Protein AF-A0A1B8EA47-F1 (afdb_monomer_lite)

Sequence (201 aa):
MPLQSQDSSQDLWERTQDNPAKDGPVVAEFSDSLEDRLWKKAQLLLGSVSLEDSLESAQCFTLASVYLGAKGRAIDSDHNIHVAARKCKVIARRETLMHKEYPEFSDPFRRLFWVVYVNESDFASEFSLTPPSGMTLFEDVVPYPSPDENDSRMDYDIGLDKPPMSTSLPDSRPYDNFTAFQVSTSSAIRRFINRATAVFL

Foldseek 3Di:
DDDDDDDDYDDDPDDDDDDDDDPPPPPPPPVCDPVNVVVVVLVVVLVVLLVDLDLVNLVSLQVQLVVCVVVVNNVSSLVSLLSSLLSLQVVLVVQCVVPVPARDDDLSSLLSLLSSVLVNVVCVVVPVPDDHSCSVVCLVPRDQRDLPVVPPDDPDDDDDDDDDPDPDDPDPSVVSVVSSVVSVVSSVVVVVVVVVVVVVD

pLDDT: mean 73.58, std 21.65, range [27.91, 97.62]

Structure (mmCIF, N/CA/C/O backbone):
data_AF-A0A1B8EA47-F1
#
_entry.id   AF-A0A1B8EA47-F1
#
loop_
_atom_site.group_PDB
_atom_site.id
_atom_site.type_symbol
_atom_site.label_atom_id
_atom_site.label_alt_id
_atom_site.label_comp_id
_atom_site.label_asym_id
_atom_site.label_entity_id
_atom_site.label_seq_id
_atom_site.pdbx_PDB_ins_code
_atom_site.Cartn_x
_atom_site.Cartn_y
_atom_site.Cartn_z
_atom_site.occupancy
_atom_site.B_iso_or_equ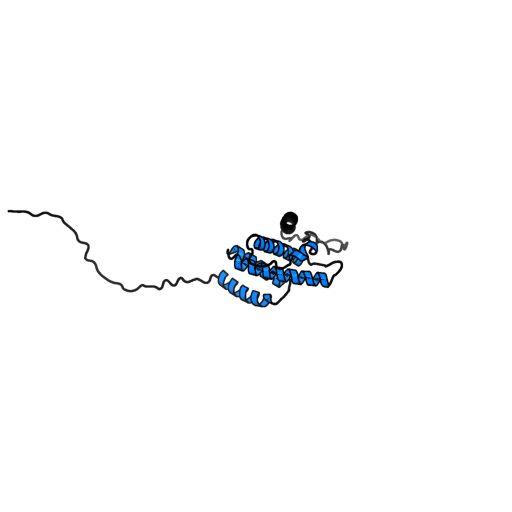iv
_atom_site.auth_seq_id
_atom_site.auth_comp_id
_atom_site.auth_asym_id
_atom_site.auth_atom_id
_atom_site.pdbx_PDB_model_num
ATOM 1 N N . MET A 1 1 ? -47.312 24.330 87.522 1.00 27.91 1 MET A N 1
ATOM 2 C CA . MET A 1 1 ? -45.862 24.135 87.756 1.00 27.91 1 MET A CA 1
ATOM 3 C C . MET A 1 1 ? -45.418 22.922 86.939 1.00 27.91 1 MET A C 1
ATOM 5 O O . MET A 1 1 ? -46.229 22.014 86.827 1.00 27.91 1 MET A O 1
ATOM 9 N N . PRO A 1 2 ? -44.218 22.926 86.335 1.00 46.00 2 PRO A N 1
ATOM 10 C CA . PRO A 1 2 ? -43.913 23.359 84.955 1.00 46.00 2 PRO A CA 1
ATOM 11 C C . PRO A 1 2 ? -43.359 22.150 84.128 1.00 46.00 2 PRO A C 1
ATOM 13 O O . PRO A 1 2 ? -43.395 21.041 84.638 1.00 46.00 2 PRO A O 1
ATOM 16 N N . LEU A 1 3 ? -42.968 22.176 82.846 1.00 37.94 3 LEU A N 1
ATOM 17 C CA . LEU A 1 3 ? -41.960 22.984 82.147 1.00 37.94 3 LEU A CA 1
ATOM 18 C C . LEU A 1 3 ? -42.085 22.784 80.620 1.00 37.94 3 LEU A C 1
ATOM 20 O O . LEU A 1 3 ? -42.230 21.660 80.144 1.00 37.94 3 LEU A O 1
ATOM 24 N N . GLN A 1 4 ? -41.966 23.889 79.883 1.00 45.50 4 GLN A N 1
ATOM 25 C CA . GLN A 1 4 ? -41.550 23.943 78.478 1.00 45.50 4 GLN A CA 1
ATOM 26 C C . GLN A 1 4 ? -40.048 23.639 78.331 1.00 45.50 4 GLN A C 1
ATOM 28 O O . GLN A 1 4 ? -39.263 23.992 79.208 1.00 45.50 4 GLN A O 1
ATOM 33 N N . SER A 1 5 ? -39.666 23.157 77.149 1.00 40.19 5 SER A N 1
ATOM 34 C CA . SER A 1 5 ? -38.441 23.534 76.416 1.00 40.19 5 SER A CA 1
ATOM 35 C C . SER A 1 5 ? -38.765 23.370 74.919 1.00 40.19 5 SER A C 1
ATOM 37 O O . SER A 1 5 ? -39.111 22.265 74.511 1.00 40.19 5 SER A O 1
ATOM 39 N N . GLN A 1 6 ? -39.002 24.445 74.145 1.00 39.31 6 GLN A N 1
ATOM 40 C CA . GLN A 1 6 ? -37.999 25.171 73.324 1.00 39.31 6 GLN A CA 1
ATOM 41 C C . GLN A 1 6 ? -37.082 24.189 72.569 1.00 39.31 6 GLN A C 1
ATOM 43 O O . GLN A 1 6 ? -36.433 23.372 73.207 1.00 39.31 6 GLN A O 1
ATOM 48 N N . ASP A 1 7 ? -37.091 24.109 71.238 1.00 39.69 7 ASP A N 1
ATOM 49 C CA . ASP A 1 7 ? -36.803 25.160 70.245 1.00 39.69 7 ASP A CA 1
ATOM 50 C C . ASP A 1 7 ? -37.705 25.015 68.998 1.00 39.69 7 ASP A C 1
ATOM 52 O O . ASP A 1 7 ? -37.972 23.905 68.548 1.00 39.69 7 ASP A O 1
ATOM 56 N N . SER A 1 8 ? -38.417 26.060 68.560 1.00 38.19 8 SER A N 1
ATOM 57 C CA . SER A 1 8 ? -37.964 27.153 67.672 1.00 38.19 8 SER A CA 1
ATOM 58 C C . SER A 1 8 ? -37.628 26.641 66.258 1.00 38.19 8 SER A C 1
ATOM 60 O O . SER A 1 8 ? -36.684 25.897 66.039 1.00 38.19 8 SER A O 1
ATOM 62 N N . SER A 1 9 ? -38.571 26.847 65.330 1.00 37.38 9 SER A N 1
ATOM 63 C CA . SER A 1 9 ? -38.461 27.870 64.273 1.00 37.38 9 SER A CA 1
ATOM 64 C C . SER A 1 9 ? -37.654 27.332 63.081 1.00 37.38 9 SER A C 1
ATOM 66 O O . SER A 1 9 ? -36.543 26.864 63.236 1.00 37.38 9 SER A O 1
ATOM 68 N N . GLN A 1 10 ? -38.106 27.361 61.837 1.00 38.69 10 GLN A N 1
ATOM 69 C CA . GLN A 1 10 ? -39.035 28.285 61.215 1.00 38.69 10 GLN A CA 1
ATOM 70 C C . GLN A 1 10 ? -39.276 27.775 59.788 1.00 38.69 10 GLN A C 1
ATOM 72 O O . GLN A 1 10 ? -38.336 27.384 59.099 1.00 38.69 10 GLN A O 1
ATOM 77 N N . ASP A 1 11 ? -40.537 27.789 59.371 1.00 46.44 11 ASP A N 1
ATOM 78 C CA . ASP A 1 11 ? -40.968 28.487 58.161 1.00 46.44 11 ASP A CA 1
ATOM 79 C C . ASP A 1 11 ? -40.078 28.351 56.921 1.00 46.44 11 ASP A C 1
ATOM 81 O O . ASP A 1 11 ? -39.231 29.196 56.651 1.00 46.44 11 ASP A O 1
ATOM 85 N N . LEU A 1 12 ? -40.348 27.337 56.099 1.00 38.25 12 LEU A N 1
ATOM 86 C CA . LEU A 1 12 ? -39.993 27.364 54.672 1.00 38.25 12 LEU A CA 1
ATOM 87 C C . LEU A 1 12 ? -40.942 26.505 53.819 1.00 38.25 12 LEU A C 1
ATOM 89 O O . LEU A 1 12 ? -40.585 26.028 52.747 1.00 38.25 12 LEU A O 1
ATOM 93 N N . TRP A 1 13 ? -42.180 26.328 54.285 1.00 38.78 13 TRP A N 1
ATOM 94 C CA . TRP A 1 13 ? -43.256 25.694 53.528 1.00 38.78 13 TRP A CA 1
ATOM 95 C C . TRP A 1 13 ? -44.353 26.717 53.268 1.00 38.78 13 TRP A C 1
ATOM 97 O O . TRP A 1 13 ? -45.365 26.689 53.948 1.00 38.78 13 TRP A O 1
ATOM 107 N N . GLU A 1 14 ? -44.131 27.640 52.330 1.00 44.94 14 GLU A N 1
ATOM 108 C CA . GLU A 1 14 ? -45.202 28.313 51.574 1.00 44.94 14 GLU A CA 1
ATOM 109 C C . GLU A 1 14 ? -44.615 29.288 50.541 1.00 44.94 14 GLU A C 1
ATOM 111 O O . GLU A 1 14 ? -44.386 30.463 50.820 1.00 44.94 14 GLU A O 1
ATOM 116 N N . ARG A 1 15 ? -44.381 28.793 49.320 1.00 37.44 15 ARG A N 1
ATOM 117 C CA . ARG A 1 15 ? -44.664 29.519 48.067 1.00 37.44 15 ARG A CA 1
ATOM 118 C C . ARG A 1 15 ? -44.568 28.524 46.902 1.00 37.44 15 ARG A C 1
ATOM 120 O O . ARG A 1 15 ? -43.482 28.083 46.555 1.00 37.44 15 ARG A O 1
ATOM 127 N N . THR A 1 16 ? -45.701 27.961 46.484 1.00 38.06 16 THR A N 1
ATOM 128 C CA . THR A 1 16 ? -46.367 28.317 45.211 1.00 38.06 16 THR A CA 1
ATOM 129 C C . THR A 1 16 ? -45.516 27.894 43.999 1.00 38.06 16 THR A C 1
ATOM 131 O O . THR A 1 16 ? -44.518 28.532 43.699 1.00 38.06 16 THR A O 1
ATOM 134 N N . GLN A 1 17 ? -45.760 26.710 43.431 1.00 42.84 17 GLN A N 1
ATOM 135 C CA . GLN A 1 17 ? -46.703 26.438 42.323 1.00 42.84 17 GLN A CA 1
ATOM 136 C C . GLN A 1 17 ? -46.027 26.528 40.937 1.00 42.84 17 GLN A C 1
ATOM 138 O O . GLN A 1 17 ? -45.293 27.465 40.654 1.00 42.84 17 GLN A O 1
ATOM 143 N N . ASP A 1 18 ? -46.356 25.540 40.100 1.00 37.28 18 ASP A N 1
ATOM 144 C CA . ASP A 1 18 ? -46.320 25.534 38.629 1.00 37.28 18 ASP A CA 1
ATOM 145 C C . ASP A 1 18 ? -44.969 25.472 37.888 1.00 37.28 18 ASP A C 1
ATOM 147 O O . ASP A 1 18 ? -44.367 26.482 37.532 1.00 37.28 18 ASP A O 1
ATOM 151 N N . ASN A 1 19 ? -44.580 24.266 37.449 1.00 42.72 19 ASN A N 1
ATOM 152 C CA . ASN A 1 19 ? -44.867 23.866 36.061 1.00 42.72 19 ASN A CA 1
ATOM 153 C C . ASN A 1 19 ? -44.477 22.406 35.735 1.00 42.72 19 ASN A C 1
ATOM 155 O O . ASN A 1 19 ? -43.497 21.890 36.274 1.00 42.72 19 ASN A O 1
ATOM 159 N N . PRO A 1 20 ? -45.222 21.748 34.823 1.00 49.69 20 PRO A N 1
ATOM 160 C CA . PRO A 1 20 ? -44.966 20.394 34.354 1.00 49.69 20 PRO A CA 1
ATOM 161 C C . PRO A 1 20 ? -44.021 20.368 33.138 1.00 49.69 20 PRO A C 1
ATOM 163 O O . PRO A 1 20 ? -43.866 21.353 32.422 1.00 49.69 20 PRO A O 1
ATOM 166 N N . ALA A 1 21 ? -43.483 19.177 32.870 1.00 48.56 21 ALA A N 1
ATOM 167 C CA . ALA A 1 21 ? -42.862 18.745 31.617 1.00 48.56 21 ALA A CA 1
ATOM 168 C C . ALA A 1 21 ? -41.552 19.438 31.196 1.00 48.56 21 ALA A C 1
ATOM 170 O O . ALA A 1 21 ? -41.545 20.476 30.537 1.00 48.56 21 ALA A O 1
ATOM 171 N N . LYS A 1 22 ? -40.437 18.736 31.429 1.00 45.22 22 LYS A N 1
ATOM 172 C CA . LYS A 1 22 ? -39.341 18.628 30.455 1.00 45.22 22 LYS A CA 1
ATOM 173 C C . LYS A 1 22 ? -38.473 17.399 30.745 1.00 45.22 22 LYS A C 1
ATOM 175 O O . LYS A 1 22 ? -37.265 17.501 30.919 1.00 45.22 22 LYS A O 1
ATOM 180 N N . ASP A 1 23 ? -39.093 16.221 30.691 1.00 44.56 23 ASP A N 1
ATOM 181 C CA . ASP A 1 23 ? -38.383 15.041 30.189 1.00 44.56 23 ASP A CA 1
ATOM 182 C C . ASP A 1 23 ? -38.213 15.246 28.680 1.00 44.56 23 ASP A C 1
ATOM 184 O O . ASP A 1 23 ? -38.963 14.733 27.850 1.00 44.56 23 ASP A O 1
ATOM 188 N N . GLY A 1 24 ? -37.272 16.118 28.320 1.00 38.28 24 GLY A N 1
ATOM 189 C CA . GLY A 1 24 ? -36.730 16.101 26.975 1.00 38.28 24 GLY A CA 1
ATOM 190 C C . GLY A 1 24 ? -36.022 14.761 26.820 1.00 38.28 24 GLY A C 1
ATOM 191 O O . GLY A 1 24 ? -35.240 14.403 27.707 1.00 38.28 24 GLY A O 1
ATOM 192 N N . PRO A 1 25 ? -36.267 13.996 25.745 1.00 43.22 25 PRO A N 1
ATOM 193 C CA . PRO A 1 25 ? -35.398 12.876 25.473 1.00 43.22 25 PRO A CA 1
ATOM 194 C C . PRO A 1 25 ? -33.993 13.465 25.368 1.00 43.22 25 PRO A C 1
ATOM 196 O O . PRO A 1 25 ? -33.769 14.423 24.623 1.00 43.22 25 PRO A O 1
ATOM 199 N N . VAL A 1 26 ? -33.050 12.910 26.129 1.00 43.69 26 VAL A N 1
ATOM 200 C CA . VAL A 1 26 ? -31.625 13.036 25.830 1.00 43.69 26 VAL A CA 1
ATOM 201 C C . VAL A 1 26 ? -31.424 12.285 24.514 1.00 43.69 26 VAL A C 1
ATOM 203 O O . VAL A 1 26 ? -30.885 11.184 24.462 1.00 43.69 26 VAL A O 1
ATOM 206 N N . VAL A 1 27 ? -31.948 12.852 23.428 1.00 45.06 27 VAL A N 1
ATOM 207 C CA . VAL A 1 27 ? -31.448 12.599 22.096 1.00 45.06 27 VAL A CA 1
ATOM 208 C C . VAL A 1 27 ? -30.082 13.240 22.166 1.00 45.06 27 VAL A C 1
ATOM 210 O O . VAL A 1 27 ? -29.928 14.449 22.017 1.00 45.06 27 VAL A O 1
ATOM 213 N N . ALA A 1 28 ? -29.091 12.420 22.506 1.00 45.53 28 ALA A N 1
ATOM 214 C CA . ALA A 1 28 ? -27.759 12.639 22.003 1.00 45.53 28 ALA A CA 1
ATOM 215 C C . ALA A 1 28 ? -27.940 12.759 20.490 1.00 45.53 28 ALA A C 1
ATOM 217 O O . ALA A 1 28 ? -28.045 11.759 19.778 1.00 45.53 28 ALA A O 1
ATOM 218 N N . GLU A 1 29 ? -28.114 13.991 20.014 1.00 45.56 29 GLU A N 1
ATOM 219 C CA . GLU A 1 29 ? -27.924 14.324 18.623 1.00 45.56 29 GLU A CA 1
ATOM 220 C C . GLU A 1 29 ? -26.464 13.975 18.370 1.00 45.56 29 GLU A C 1
ATOM 222 O O . GLU A 1 29 ? -25.551 14.765 18.607 1.00 45.56 29 GLU A O 1
ATOM 227 N N . PHE A 1 30 ? -26.233 12.728 17.956 1.00 50.59 30 PHE A N 1
ATOM 228 C CA . PHE A 1 30 ? -25.071 12.357 17.180 1.00 50.59 30 PHE A CA 1
ATOM 229 C C . PHE A 1 30 ? -25.167 13.209 15.921 1.00 50.59 30 PHE A C 1
ATOM 231 O O . PHE A 1 30 ? -25.729 12.795 14.909 1.00 50.59 30 PHE A O 1
ATOM 238 N N . SER A 1 31 ? -24.725 14.459 16.040 1.00 53.91 31 SER A N 1
ATOM 239 C CA . SER A 1 31 ? -24.524 15.351 14.920 1.00 53.91 31 SER A CA 1
ATOM 240 C C . SER A 1 31 ? -23.523 14.627 14.038 1.00 53.91 31 SER A C 1
ATOM 242 O O . SER A 1 31 ? -22.344 14.551 14.376 1.00 53.91 31 SER A O 1
ATOM 244 N N . ASP A 1 32 ? -24.040 13.969 12.997 1.00 66.88 32 ASP A N 1
ATOM 245 C CA . ASP A 1 32 ? -23.266 13.256 11.989 1.00 66.88 32 ASP A CA 1
ATOM 246 C C . ASP A 1 32 ? -22.308 14.292 11.416 1.00 66.88 32 ASP A C 1
ATOM 248 O O . ASP A 1 32 ? -22.719 15.170 10.642 1.00 66.88 32 ASP A O 1
ATOM 252 N N . SER A 1 33 ? -21.069 14.278 11.912 1.00 87.75 33 SER A N 1
ATOM 253 C CA . SER A 1 33 ? -20.133 15.352 11.633 1.00 87.75 33 SER A CA 1
ATOM 254 C C . SER A 1 33 ? -19.944 15.424 10.120 1.00 87.75 33 SER A C 1
ATOM 256 O O . SER A 1 33 ? -20.126 14.436 9.398 1.00 87.75 33 SER A O 1
ATOM 258 N N . LEU A 1 34 ? -19.611 16.605 9.592 1.00 92.06 34 LEU A N 1
ATOM 259 C CA . LEU A 1 34 ? -19.342 16.730 8.156 1.00 92.06 34 LEU A CA 1
ATOM 260 C C . LEU A 1 34 ? -18.326 15.669 7.701 1.00 92.06 34 LEU A C 1
ATOM 262 O O . LEU A 1 34 ? -18.484 15.079 6.636 1.00 92.06 34 LEU A O 1
ATOM 266 N N . GLU A 1 35 ? -17.339 15.395 8.546 1.00 91.44 35 GLU A N 1
ATOM 267 C CA . GLU A 1 35 ? -16.342 14.355 8.353 1.00 91.44 35 GLU A CA 1
ATOM 268 C C . GLU A 1 35 ? -16.955 12.949 8.271 1.00 91.44 35 GLU A C 1
ATOM 270 O O . GLU A 1 35 ? -16.691 12.242 7.302 1.00 91.44 35 GLU A O 1
ATOM 275 N N . ASP A 1 36 ? -17.831 12.560 9.200 1.00 90.62 36 ASP A N 1
ATOM 276 C CA . ASP A 1 36 ? -18.493 11.246 9.177 1.00 90.62 36 ASP A CA 1
ATOM 277 C C . ASP A 1 36 ? -19.350 11.062 7.919 1.00 90.62 36 ASP A C 1
ATOM 279 O O . ASP A 1 36 ? -19.346 10.001 7.286 1.00 90.62 36 ASP A O 1
ATOM 283 N N . ARG A 1 37 ? -20.042 12.124 7.491 1.00 93.69 37 ARG A N 1
ATOM 284 C CA . ARG A 1 37 ? -20.824 12.132 6.246 1.00 93.69 37 ARG A CA 1
ATOM 285 C C . ARG A 1 37 ? -19.942 11.982 5.011 1.00 93.69 37 ARG A C 1
ATOM 287 O O . ARG A 1 37 ? -20.321 11.277 4.073 1.00 93.69 37 ARG A O 1
ATOM 294 N N . LEU A 1 38 ? -18.795 12.658 4.979 1.00 94.06 38 LEU A N 1
ATOM 295 C CA . LEU A 1 38 ? -17.829 12.550 3.885 1.00 94.06 38 LEU A CA 1
ATOM 296 C C . LEU A 1 38 ? -17.174 11.169 3.863 1.00 94.06 38 LEU A C 1
ATOM 298 O O . LEU A 1 38 ? -17.059 10.572 2.795 1.00 94.06 38 LEU A O 1
ATOM 302 N N . TRP A 1 39 ? -16.838 10.622 5.028 1.00 94.62 39 TRP A N 1
ATOM 303 C CA . TRP A 1 39 ? -16.273 9.287 5.146 1.00 94.62 39 TRP A CA 1
ATOM 304 C C . TRP A 1 39 ? -17.250 8.207 4.678 1.00 94.62 39 TRP A C 1
ATOM 306 O O . TRP A 1 39 ? -16.872 7.354 3.880 1.00 94.62 39 TRP A O 1
ATOM 316 N N . LYS A 1 40 ? -18.533 8.281 5.061 1.00 94.38 40 LYS A N 1
ATOM 317 C CA . LYS A 1 40 ? -19.576 7.374 4.543 1.00 94.38 40 LYS A CA 1
ATOM 318 C C . LYS A 1 40 ? -19.650 7.402 3.014 1.00 94.38 40 LYS A C 1
ATOM 320 O O . LYS A 1 40 ? -19.780 6.357 2.383 1.00 94.38 40 LYS A O 1
ATOM 325 N N . LYS A 1 41 ? -19.534 8.584 2.399 1.00 95.19 41 LYS A N 1
ATOM 326 C CA . LYS A 1 41 ? -19.470 8.706 0.932 1.00 95.19 41 LYS A CA 1
ATOM 327 C C . LYS A 1 41 ? -18.194 8.086 0.361 1.00 95.19 41 LYS A C 1
ATOM 329 O O . LYS A 1 41 ? -18.274 7.369 -0.631 1.00 95.19 41 LYS A O 1
ATOM 334 N N . ALA A 1 42 ? -17.043 8.324 0.988 1.00 95.50 42 ALA A N 1
ATOM 335 C CA . ALA A 1 42 ? -15.776 7.725 0.580 1.00 95.50 42 ALA A CA 1
ATOM 336 C C . ALA A 1 42 ? -15.826 6.192 0.651 1.00 95.50 42 ALA A C 1
ATOM 338 O O . ALA A 1 42 ? -15.377 5.534 -0.278 1.00 95.50 42 ALA A O 1
ATOM 339 N N . GLN A 1 43 ? -16.449 5.613 1.682 1.00 94.62 43 GLN A N 1
ATOM 340 C CA . GLN A 1 43 ? -16.631 4.163 1.807 1.00 94.62 43 GLN A CA 1
ATOM 341 C C . GLN A 1 43 ? -17.435 3.563 0.647 1.00 94.62 43 GLN A C 1
ATOM 343 O O . GLN A 1 43 ? -17.082 2.495 0.152 1.00 94.62 43 GLN A O 1
ATOM 348 N N . LEU A 1 44 ? -18.476 4.255 0.172 1.00 95.25 44 LEU A N 1
ATOM 349 C CA . LEU A 1 44 ? -19.234 3.812 -1.003 1.00 95.25 44 LEU A CA 1
ATOM 350 C C . LEU A 1 44 ? -18.357 3.795 -2.266 1.00 95.25 44 LEU A C 1
ATOM 352 O O . LEU A 1 44 ? -18.412 2.838 -3.036 1.00 95.25 44 LEU A O 1
ATOM 356 N N . LEU A 1 45 ? -17.513 4.816 -2.449 1.00 94.56 45 LEU A N 1
ATOM 357 C CA . LEU A 1 45 ? -16.581 4.902 -3.581 1.00 94.56 45 LEU A CA 1
ATOM 358 C C . LEU A 1 45 ? -15.442 3.877 -3.484 1.00 94.56 45 LEU A C 1
ATOM 360 O O . LEU A 1 45 ? -15.085 3.257 -4.485 1.00 94.56 45 LEU A O 1
ATOM 364 N N . LEU A 1 46 ? -14.909 3.639 -2.284 1.00 94.81 46 LEU A N 1
ATOM 365 C CA . LEU A 1 46 ? -13.935 2.575 -2.031 1.00 94.81 46 LEU A CA 1
ATOM 366 C C . LEU A 1 46 ? -14.522 1.204 -2.373 1.00 94.81 46 LEU A C 1
ATOM 368 O O . LEU A 1 46 ? -13.821 0.365 -2.929 1.00 94.81 46 LEU A O 1
ATOM 372 N N . GLY A 1 47 ? -15.820 1.002 -2.122 1.00 92.69 47 GLY A N 1
ATOM 373 C CA . GLY A 1 47 ? -16.551 -0.181 -2.568 1.00 92.69 47 GLY A CA 1
ATOM 374 C C . GLY A 1 47 ? -16.456 -0.395 -4.080 1.00 92.69 47 GLY A C 1
ATOM 375 O O . GLY A 1 47 ? -16.090 -1.487 -4.509 1.00 92.69 47 GLY A O 1
ATOM 376 N N . SER A 1 48 ? -16.700 0.639 -4.893 1.00 91.38 48 SER A N 1
ATOM 377 C CA . SER A 1 48 ? -16.553 0.531 -6.356 1.00 91.38 48 SER A CA 1
ATOM 378 C C . SER A 1 48 ? -15.103 0.328 -6.799 1.00 91.38 48 SER A C 1
ATOM 380 O O . SER A 1 48 ? -14.825 -0.544 -7.617 1.00 91.38 48 SER A O 1
ATOM 382 N N . VAL A 1 49 ? -14.170 1.076 -6.209 1.00 94.38 49 VAL A N 1
ATOM 383 C CA . VAL A 1 49 ? -12.741 1.054 -6.560 1.00 94.38 49 VAL A CA 1
ATOM 384 C C . VAL A 1 49 ? -12.059 -0.251 -6.110 1.00 94.38 49 VAL A C 1
ATOM 386 O O . VAL A 1 49 ? -11.019 -0.637 -6.648 1.00 94.38 49 VAL A O 1
ATOM 389 N N . SER A 1 50 ? -12.659 -0.990 -5.169 1.00 92.50 50 SER A N 1
ATOM 390 C CA . SER A 1 50 ? -12.154 -2.283 -4.683 1.00 92.50 50 SER A CA 1
ATOM 391 C C . SER A 1 50 ? -11.976 -3.330 -5.783 1.00 92.50 50 SER A C 1
ATOM 393 O O . SER A 1 50 ? -11.065 -4.155 -5.683 1.00 92.50 50 SER A O 1
ATOM 395 N N . LEU A 1 51 ? -12.793 -3.264 -6.837 1.00 91.94 51 LEU A N 1
ATOM 396 C CA . LEU A 1 51 ? -12.803 -4.218 -7.946 1.00 91.94 51 LEU A CA 1
ATOM 397 C C . LEU A 1 51 ? -11.698 -3.961 -8.979 1.00 91.94 51 LEU A C 1
ATOM 399 O O . LEU A 1 51 ? -11.418 -4.830 -9.800 1.00 91.94 51 LEU A O 1
ATOM 403 N N . GLU A 1 52 ? -11.077 -2.784 -8.951 1.00 93.06 52 GLU A N 1
ATOM 404 C CA . GLU A 1 52 ? -10.054 -2.387 -9.915 1.00 93.06 52 GLU A CA 1
ATOM 405 C C . GLU A 1 52 ? -8.653 -2.642 -9.366 1.00 93.06 52 GLU A C 1
ATOM 407 O O . GLU A 1 52 ? -8.325 -2.190 -8.272 1.00 93.06 52 GLU A O 1
ATOM 412 N N . ASP A 1 53 ? -7.787 -3.294 -10.136 1.00 92.69 53 ASP A N 1
ATOM 413 C CA . ASP A 1 53 ? -6.368 -3.450 -9.794 1.00 92.69 53 ASP A CA 1
ATOM 414 C C . ASP A 1 53 ? -5.521 -2.373 -10.489 1.00 92.69 53 ASP A C 1
ATOM 416 O O . ASP A 1 53 ? -4.619 -2.661 -11.278 1.00 92.69 53 ASP A O 1
ATOM 420 N N . SER A 1 54 ? -5.872 -1.113 -10.218 1.00 95.25 54 SER A N 1
ATOM 421 C CA . SER A 1 54 ? -5.204 0.093 -10.716 1.00 95.25 54 SER A CA 1
ATOM 422 C C . SER A 1 54 ? -4.304 0.735 -9.653 1.00 95.25 54 SER A C 1
ATOM 424 O O . SER A 1 54 ? -4.440 0.475 -8.451 1.00 95.25 54 SER A O 1
ATOM 426 N N . LEU A 1 55 ? -3.374 1.585 -10.099 1.00 95.69 55 LEU A N 1
ATOM 427 C CA . LEU A 1 55 ? -2.499 2.362 -9.216 1.00 95.69 55 LEU A CA 1
ATOM 428 C C . LEU A 1 55 ? -3.331 3.275 -8.306 1.00 95.69 55 LEU A C 1
ATOM 430 O O . LEU A 1 55 ? -3.109 3.335 -7.099 1.00 95.69 55 LEU A O 1
ATOM 434 N N . GLU A 1 56 ? -4.318 3.943 -8.889 1.00 96.25 56 GLU A N 1
ATOM 435 C CA . GLU A 1 56 ? -5.229 4.872 -8.232 1.00 96.25 56 GLU A CA 1
ATOM 436 C C . GLU A 1 56 ? -6.070 4.150 -7.179 1.00 96.25 56 GLU A C 1
ATOM 438 O O . GLU A 1 56 ? -6.235 4.647 -6.066 1.00 96.25 56 GLU A O 1
ATOM 443 N N . SER A 1 57 ? -6.533 2.932 -7.485 1.00 96.94 57 SER A N 1
ATOM 444 C CA . SER A 1 57 ? -7.242 2.101 -6.512 1.00 96.94 57 SER A CA 1
ATOM 445 C C . SER A 1 57 ? -6.374 1.800 -5.297 1.00 96.94 57 SER A C 1
ATOM 447 O O . SER A 1 57 ? -6.795 2.025 -4.160 1.00 96.94 57 SER A O 1
ATOM 449 N N . ALA A 1 58 ? -5.131 1.366 -5.517 1.00 97.12 58 ALA A N 1
ATOM 450 C CA . ALA A 1 58 ? -4.193 1.125 -4.428 1.00 97.12 58 ALA A CA 1
ATOM 451 C C . ALA A 1 58 ? -3.949 2.398 -3.591 1.00 97.12 58 ALA A C 1
ATOM 453 O O . ALA A 1 58 ? -4.022 2.325 -2.365 1.00 97.12 58 ALA A O 1
ATOM 454 N N . GLN A 1 59 ? -3.775 3.565 -4.225 1.00 96.81 59 GLN A N 1
ATOM 455 C CA . GLN A 1 59 ? -3.640 4.857 -3.534 1.00 96.81 59 GLN A CA 1
ATOM 456 C C . GLN A 1 59 ? -4.862 5.190 -2.669 1.00 96.81 59 GLN A C 1
ATOM 458 O O . GLN A 1 59 ? -4.701 5.619 -1.524 1.00 96.81 59 GLN A O 1
ATOM 463 N N . CYS A 1 60 ? -6.081 4.968 -3.173 1.00 97.56 60 CYS A N 1
ATOM 464 C CA . CYS A 1 60 ? -7.306 5.193 -2.406 1.00 97.56 60 CYS A CA 1
ATOM 465 C C . CYS A 1 60 ? -7.341 4.347 -1.126 1.00 97.56 60 CYS A C 1
ATOM 467 O O . CYS A 1 60 ? -7.656 4.873 -0.058 1.00 97.56 60 CYS A O 1
ATOM 469 N N . PHE A 1 61 ? -6.977 3.064 -1.209 1.00 97.62 61 PHE A N 1
ATOM 470 C CA . PHE A 1 61 ? -6.921 2.183 -0.039 1.00 97.62 61 PHE A CA 1
ATOM 471 C C . PHE A 1 61 ? -5.795 2.561 0.934 1.00 97.62 61 PHE A C 1
ATOM 473 O O . PHE A 1 61 ? -5.996 2.511 2.147 1.00 97.62 61 PHE A O 1
ATOM 480 N N . THR A 1 62 ? -4.641 3.017 0.441 1.00 97.31 62 THR A N 1
ATOM 481 C CA . THR A 1 62 ? -3.567 3.541 1.300 1.00 97.31 62 THR A CA 1
ATOM 482 C C . THR A 1 62 ? -4.017 4.783 2.068 1.00 97.31 62 THR A C 1
ATOM 484 O O . THR A 1 62 ? -3.831 4.856 3.280 1.00 97.31 62 THR A O 1
ATOM 487 N N . LEU A 1 63 ? -4.665 5.743 1.402 1.00 96.81 63 LEU A N 1
ATOM 488 C CA . LEU A 1 63 ? -5.190 6.949 2.053 1.00 96.81 63 LEU A CA 1
ATOM 489 C C . LEU A 1 63 ? -6.297 6.621 3.062 1.00 96.81 63 LEU A C 1
ATOM 491 O O . LEU A 1 63 ? -6.329 7.195 4.151 1.00 96.81 63 LEU A O 1
ATOM 495 N N . ALA A 1 64 ? -7.177 5.675 2.725 1.00 97.25 64 ALA A N 1
ATOM 496 C CA . ALA A 1 64 ? -8.208 5.175 3.627 1.00 97.25 64 ALA A CA 1
ATOM 497 C C . ALA A 1 64 ? -7.601 4.577 4.905 1.00 97.25 64 ALA A C 1
ATOM 499 O O . ALA A 1 64 ? -8.066 4.884 6.004 1.00 97.25 64 ALA A O 1
ATOM 500 N N . SER A 1 65 ? -6.539 3.778 4.766 1.00 96.38 65 SER A N 1
ATOM 501 C CA . SER A 1 65 ? -5.781 3.242 5.898 1.00 96.38 65 SER A CA 1
ATOM 502 C 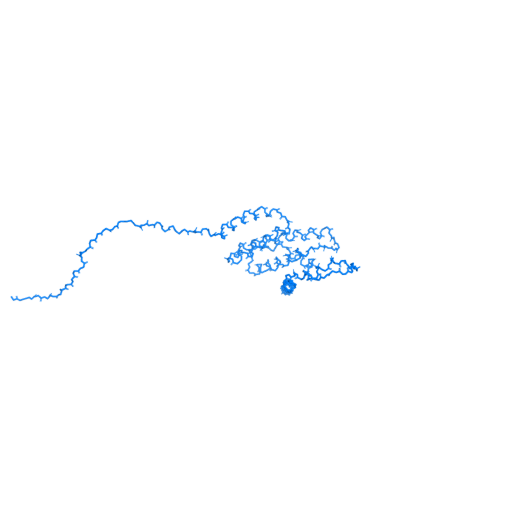C . SER A 1 65 ? -5.201 4.361 6.765 1.00 96.38 65 SER A C 1
ATOM 504 O O . SER A 1 65 ? -5.504 4.420 7.955 1.00 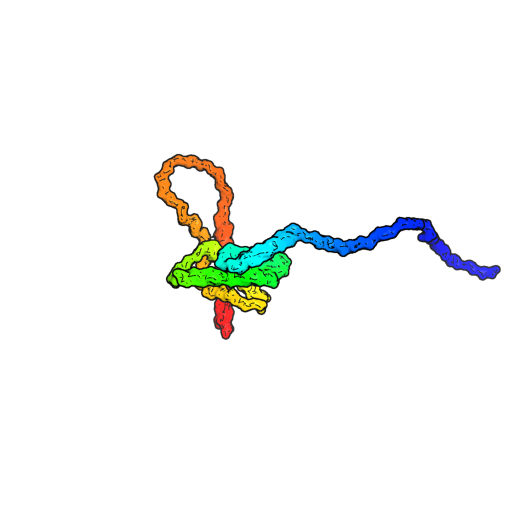96.38 65 SER A O 1
ATOM 506 N N . VAL A 1 66 ? -4.463 5.311 6.183 1.00 94.50 66 VAL A N 1
ATOM 507 C CA . VAL A 1 66 ? -3.858 6.424 6.940 1.00 94.50 66 VAL A CA 1
ATOM 508 C C . VAL A 1 66 ? -4.914 7.224 7.710 1.00 94.50 66 VAL A C 1
ATOM 510 O O . VAL A 1 66 ? -4.728 7.514 8.892 1.00 94.50 66 VAL A O 1
ATOM 513 N N . TYR A 1 67 ? -6.050 7.531 7.078 1.00 95.38 67 TYR A N 1
ATOM 514 C CA . TYR A 1 67 ? -7.160 8.227 7.731 1.00 95.38 67 TYR A CA 1
ATOM 515 C C . TYR A 1 67 ? -7.721 7.440 8.927 1.00 95.38 67 TYR A C 1
ATOM 517 O O . TYR A 1 67 ? -7.888 7.988 10.019 1.00 95.38 67 TYR A O 1
ATOM 525 N N . LEU A 1 68 ? -7.987 6.144 8.749 1.00 94.88 68 LEU A N 1
ATOM 526 C CA . LEU A 1 68 ? -8.506 5.283 9.813 1.00 94.88 68 LEU A CA 1
ATOM 527 C C . LEU A 1 68 ? -7.494 5.101 10.949 1.00 94.88 68 LEU A C 1
ATOM 529 O O . LEU A 1 68 ? -7.878 5.123 12.119 1.00 94.88 68 LEU A O 1
ATOM 533 N N . GLY A 1 69 ? -6.206 4.997 10.620 1.00 92.50 69 GLY A N 1
ATOM 534 C CA . GLY A 1 69 ? -5.114 4.978 11.588 1.00 92.50 69 GLY A CA 1
ATOM 535 C C . GLY A 1 69 ? -5.087 6.252 12.432 1.00 92.50 69 GLY A C 1
ATOM 536 O O . GLY A 1 69 ? -5.077 6.172 13.659 1.00 92.50 69 GLY A O 1
ATOM 537 N N . ALA A 1 70 ? -5.198 7.424 11.799 1.00 91.75 70 ALA A N 1
ATOM 538 C CA . ALA A 1 70 ? -5.262 8.712 12.496 1.00 91.75 70 ALA A CA 1
ATOM 539 C C . ALA A 1 70 ? -6.502 8.851 13.403 1.00 91.75 70 ALA A C 1
ATOM 541 O O . ALA A 1 70 ? -6.458 9.541 14.419 1.00 91.75 70 ALA A O 1
ATOM 542 N N . LYS A 1 71 ? -7.600 8.156 13.077 1.00 92.31 71 LYS A N 1
ATOM 543 C CA . LYS A 1 71 ? -8.807 8.049 13.915 1.00 92.31 71 LYS A CA 1
ATOM 544 C C . LYS A 1 71 ? -8.692 7.033 15.058 1.00 92.31 71 LYS A C 1
ATOM 546 O O . LYS A 1 71 ? -9.662 6.845 15.789 1.00 92.31 71 LYS A O 1
ATOM 551 N N . GLY A 1 72 ? -7.553 6.354 15.208 1.00 90.25 72 GLY A N 1
ATOM 552 C CA . GLY A 1 72 ? -7.359 5.293 16.201 1.00 90.25 72 GLY A CA 1
ATOM 553 C C . GLY A 1 72 ? -8.059 3.976 15.848 1.00 90.25 72 GLY A C 1
ATOM 554 O O . GLY A 1 72 ? -8.167 3.085 16.687 1.00 90.25 72 GLY A O 1
ATOM 555 N N . ARG A 1 73 ? -8.539 3.822 14.608 1.00 91.94 73 ARG A N 1
ATOM 556 C CA . ARG A 1 73 ? -9.212 2.612 14.115 1.00 91.94 73 ARG A CA 1
ATOM 557 C C . ARG A 1 73 ? -8.199 1.664 13.470 1.00 91.94 73 ARG A C 1
ATOM 559 O O . ARG A 1 73 ? -8.237 1.428 12.265 1.00 91.94 73 ARG A O 1
ATOM 566 N N . ALA A 1 74 ? -7.282 1.135 14.281 1.00 90.69 74 ALA A N 1
ATOM 567 C CA . ALA A 1 74 ? -6.134 0.355 13.805 1.00 90.69 74 ALA A CA 1
ATOM 568 C C . ALA A 1 74 ? -6.529 -0.884 12.979 1.00 90.69 74 ALA A C 1
ATOM 570 O O . ALA A 1 74 ? -5.939 -1.119 11.935 1.00 90.69 74 ALA A O 1
ATOM 571 N N . ILE A 1 75 ? -7.573 -1.617 13.381 1.00 91.88 75 ILE A N 1
ATOM 572 C CA . ILE A 1 75 ? -8.038 -2.823 12.666 1.00 91.88 75 ILE A CA 1
ATOM 573 C C . ILE A 1 75 ? -8.587 -2.472 11.277 1.00 91.88 75 ILE A C 1
ATOM 575 O O . ILE A 1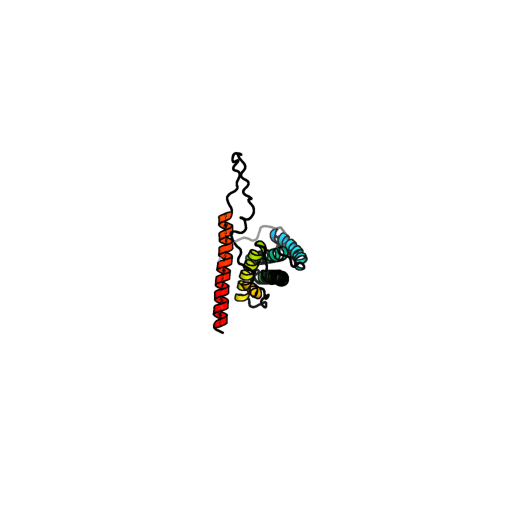 75 ? -8.294 -3.141 10.289 1.00 91.88 75 ILE A O 1
ATOM 579 N N . ASP A 1 76 ? -9.383 -1.405 11.181 1.00 93.50 76 ASP A N 1
ATOM 580 C CA . ASP A 1 76 ? -9.907 -0.964 9.889 1.00 93.50 76 ASP A CA 1
ATOM 581 C C . ASP A 1 76 ? -8.780 -0.415 9.003 1.00 93.50 76 ASP A C 1
ATOM 583 O O . ASP A 1 76 ? -8.806 -0.587 7.783 1.00 93.50 76 ASP A O 1
ATOM 587 N N . SER A 1 77 ? -7.784 0.237 9.609 1.00 94.25 77 SER A N 1
ATOM 588 C CA . SER A 1 77 ? -6.586 0.695 8.910 1.00 94.25 77 SER A CA 1
ATOM 589 C C . SER A 1 77 ? -5.787 -0.471 8.327 1.00 94.25 77 SER A C 1
ATOM 591 O O . SER A 1 77 ? -5.502 -0.458 7.130 1.00 94.25 77 SER A O 1
ATOM 593 N N . ASP A 1 78 ? -5.515 -1.493 9.139 1.00 93.25 78 ASP A N 1
ATOM 594 C CA . ASP A 1 78 ? -4.847 -2.734 8.740 1.00 93.25 78 ASP A CA 1
ATOM 595 C C . ASP A 1 78 ? -5.583 -3.419 7.579 1.00 93.25 78 ASP A C 1
ATOM 597 O O . ASP A 1 78 ? -5.000 -3.735 6.543 1.00 93.25 78 ASP A O 1
ATOM 601 N N . HIS A 1 79 ? -6.910 -3.534 7.660 1.00 94.06 79 HIS A N 1
ATOM 602 C CA . HIS A 1 79 ? -7.686 -4.092 6.555 1.00 94.06 79 HIS A CA 1
ATOM 603 C C . HIS A 1 79 ? -7.455 -3.335 5.234 1.00 94.06 79 HIS A C 1
ATOM 605 O O . HIS A 1 79 ? -7.239 -3.947 4.183 1.00 94.06 79 HIS A O 1
ATOM 611 N N . ASN A 1 80 ? -7.485 -2.000 5.275 1.00 95.50 80 ASN A N 1
ATOM 612 C CA . ASN A 1 80 ? -7.312 -1.175 4.082 1.00 95.50 80 ASN A CA 1
ATOM 613 C C . ASN A 1 80 ? -5.869 -1.216 3.555 1.00 95.50 80 ASN A C 1
ATOM 615 O O . ASN A 1 80 ? -5.682 -1.304 2.338 1.00 95.50 80 ASN A O 1
ATOM 619 N N . ILE A 1 81 ? -4.854 -1.225 4.428 1.00 95.62 81 ILE A N 1
ATOM 620 C CA . ILE A 1 81 ? -3.458 -1.321 3.980 1.00 95.62 81 ILE A CA 1
ATOM 621 C C . ILE A 1 81 ? -3.170 -2.680 3.351 1.00 95.62 81 ILE A C 1
ATOM 623 O O . ILE A 1 81 ? -2.500 -2.751 2.322 1.00 95.62 81 ILE A O 1
ATOM 627 N N . HIS A 1 82 ? -3.773 -3.747 3.874 1.00 94.75 82 HIS A N 1
ATOM 628 C CA . HIS A 1 82 ? -3.634 -5.084 3.322 1.00 94.75 82 HIS A CA 1
ATOM 629 C C . HIS A 1 82 ? -4.306 -5.205 1.944 1.00 94.75 82 HIS A C 1
ATOM 631 O O . HIS A 1 82 ? -3.790 -5.860 1.033 1.00 94.75 82 HIS A O 1
ATOM 637 N N . VAL A 1 83 ? -5.446 -4.534 1.733 1.00 95.56 83 VAL A N 1
ATOM 638 C CA . VAL A 1 83 ? -6.052 -4.415 0.396 1.00 95.56 83 VAL A CA 1
ATOM 639 C C . VAL A 1 83 ? -5.115 -3.670 -0.560 1.00 95.56 83 VAL A C 1
ATOM 641 O O . VAL A 1 83 ? -4.872 -4.172 -1.660 1.00 95.56 83 VAL A O 1
ATOM 644 N N . ALA A 1 84 ? -4.542 -2.536 -0.145 1.00 97.00 84 ALA A N 1
ATOM 645 C CA . ALA A 1 84 ? -3.580 -1.789 -0.958 1.00 97.00 84 ALA A CA 1
ATOM 646 C C . ALA A 1 84 ? -2.341 -2.633 -1.313 1.00 97.00 84 ALA A C 1
ATOM 648 O O . ALA A 1 84 ? -1.896 -2.629 -2.463 1.00 97.00 84 ALA A O 1
ATOM 649 N N . ALA A 1 85 ? -1.829 -3.419 -0.364 1.00 96.00 85 ALA A N 1
ATOM 650 C CA . ALA A 1 85 ? -0.675 -4.289 -0.566 1.00 96.00 85 ALA A CA 1
ATOM 651 C C . ALA A 1 85 ? -0.948 -5.397 -1.589 1.00 96.00 85 ALA A C 1
ATOM 653 O O . ALA A 1 85 ? -0.141 -5.642 -2.490 1.00 96.00 85 ALA A O 1
ATOM 654 N N . ARG A 1 86 ? -2.131 -6.026 -1.528 1.00 95.81 86 ARG A N 1
ATOM 655 C CA . ARG A 1 86 ? -2.551 -7.004 -2.545 1.00 95.81 86 ARG A CA 1
ATOM 656 C C . ARG A 1 86 ? -2.622 -6.385 -3.938 1.00 95.81 86 ARG A C 1
ATOM 658 O O . ARG A 1 86 ? -2.177 -7.021 -4.892 1.00 95.81 86 ARG A O 1
ATOM 665 N N . LYS A 1 87 ? -3.116 -5.152 -4.059 1.00 96.56 87 LYS A N 1
ATOM 666 C CA . LYS A 1 87 ? -3.160 -4.434 -5.343 1.00 96.56 87 LYS A CA 1
ATOM 667 C C . LYS A 1 87 ? -1.758 -4.139 -5.870 1.00 96.56 87 LYS A C 1
ATOM 669 O O . LYS A 1 87 ? -1.454 -4.470 -7.013 1.00 96.56 87 LYS A O 1
ATOM 674 N N . CYS A 1 88 ? -0.867 -3.633 -5.018 1.00 96.50 88 CYS A N 1
ATOM 675 C CA . CYS A 1 88 ? 0.532 -3.393 -5.378 1.00 96.50 88 CYS A CA 1
ATOM 676 C C . CYS A 1 88 ? 1.238 -4.678 -5.836 1.00 96.50 88 CYS A C 1
ATOM 678 O O . CYS A 1 88 ? 1.937 -4.672 -6.846 1.00 96.50 88 CYS A O 1
ATOM 680 N N . LYS A 1 89 ? 0.989 -5.808 -5.163 1.00 95.75 89 LYS A N 1
ATOM 681 C CA . LYS A 1 89 ? 1.465 -7.132 -5.586 1.00 95.75 89 LYS A CA 1
ATOM 682 C C . LYS A 1 89 ? 0.955 -7.528 -6.973 1.00 95.75 89 LYS A C 1
ATOM 684 O O . LYS A 1 89 ? 1.723 -8.077 -7.759 1.00 95.75 89 LYS A O 1
ATOM 689 N N . VAL A 1 90 ? -0.328 -7.312 -7.272 1.00 95.62 90 VAL A N 1
ATOM 690 C CA . VAL A 1 90 ? -0.907 -7.644 -8.587 1.00 95.62 90 VAL A CA 1
ATOM 691 C C . VAL A 1 90 ? -0.247 -6.818 -9.689 1.00 95.62 90 VAL A C 1
ATOM 693 O O . VAL A 1 90 ? 0.169 -7.388 -10.699 1.00 95.62 90 VAL A O 1
ATOM 696 N N . ILE A 1 91 ? -0.083 -5.512 -9.468 1.00 94.94 91 ILE A N 1
ATOM 697 C CA . ILE A 1 91 ? 0.593 -4.609 -10.408 1.00 94.94 91 ILE A CA 1
ATOM 698 C C . ILE A 1 91 ? 2.052 -5.041 -10.600 1.00 94.94 91 ILE A C 1
ATOM 700 O O . ILE A 1 91 ? 2.474 -5.270 -11.731 1.00 94.94 91 ILE A O 1
ATOM 704 N N . ALA A 1 92 ? 2.795 -5.267 -9.510 1.00 93.81 92 ALA A N 1
ATOM 705 C CA . ALA A 1 92 ? 4.188 -5.702 -9.580 1.00 93.81 92 ALA A CA 1
ATOM 706 C C . ALA A 1 92 ? 4.340 -7.021 -10.347 1.00 93.81 92 ALA A C 1
ATOM 708 O O . ALA A 1 92 ? 5.174 -7.153 -11.242 1.00 93.81 92 ALA A O 1
ATOM 709 N N . ARG A 1 93 ? 3.469 -7.991 -10.054 1.00 94.31 93 ARG A N 1
ATOM 710 C CA . ARG A 1 93 ? 3.448 -9.272 -10.755 1.00 94.31 93 ARG A CA 1
ATOM 711 C C . ARG A 1 93 ? 3.178 -9.094 -12.245 1.00 94.31 93 ARG A C 1
ATOM 713 O O . ARG A 1 93 ? 3.837 -9.748 -13.048 1.00 94.31 93 ARG A O 1
ATOM 720 N N . ARG A 1 94 ? 2.232 -8.234 -12.624 1.00 93.25 94 ARG A N 1
ATOM 721 C CA . ARG A 1 94 ? 1.926 -7.961 -14.031 1.00 93.25 94 ARG A CA 1
ATOM 722 C C . ARG A 1 94 ? 3.150 -7.418 -14.765 1.00 93.25 94 ARG A C 1
ATOM 724 O O . ARG A 1 94 ? 3.485 -7.960 -15.814 1.00 93.25 94 ARG A O 1
ATOM 731 N N . GLU A 1 95 ? 3.841 -6.439 -14.188 1.00 91.81 95 GLU A N 1
ATOM 732 C CA . GLU A 1 95 ? 5.041 -5.852 -14.796 1.00 91.81 95 GLU A CA 1
ATOM 733 C C . GLU A 1 95 ? 6.166 -6.876 -14.953 1.00 91.81 95 GLU A C 1
ATOM 735 O O . GLU A 1 95 ? 6.713 -7.037 -16.041 1.00 91.81 95 GLU A O 1
ATOM 740 N N . THR A 1 96 ? 6.440 -7.674 -13.916 1.00 89.62 96 THR A N 1
ATOM 741 C CA . THR A 1 96 ? 7.465 -8.735 -14.001 1.00 89.62 96 THR A CA 1
ATOM 742 C C . THR A 1 96 ? 7.156 -9.815 -15.040 1.00 89.62 96 THR A C 1
ATOM 744 O O . THR A 1 96 ? 8.071 -10.423 -15.593 1.00 89.62 96 THR A O 1
ATOM 747 N N . LEU A 1 97 ? 5.875 -10.067 -15.333 1.00 88.81 97 LEU A N 1
ATOM 748 C CA . LEU A 1 97 ? 5.471 -11.021 -16.367 1.00 88.81 97 LEU A CA 1
ATOM 749 C C . LEU A 1 97 ? 5.581 -10.438 -17.779 1.00 88.81 97 LEU A C 1
ATOM 751 O O . LEU A 1 97 ? 5.910 -11.181 -18.706 1.00 88.81 97 LEU A O 1
ATOM 755 N N . MET A 1 98 ? 5.304 -9.142 -17.945 1.00 87.25 98 MET A N 1
ATOM 756 C CA . MET A 1 98 ? 5.391 -8.451 -19.236 1.00 87.25 98 MET A CA 1
ATOM 757 C C . MET A 1 98 ? 6.843 -8.152 -19.625 1.00 87.25 98 MET A C 1
ATOM 759 O O . MET A 1 98 ? 7.221 -8.323 -20.783 1.00 87.25 98 MET A O 1
ATOM 763 N N . HIS A 1 99 ? 7.674 -7.789 -18.650 1.00 82.31 99 HIS A N 1
ATOM 764 C CA . HIS A 1 99 ? 9.039 -7.313 -18.847 1.00 82.31 99 HIS A CA 1
ATOM 765 C C . HIS A 1 99 ? 10.033 -8.206 -18.088 1.00 82.31 99 HIS A C 1
ATOM 767 O O . HIS A 1 99 ? 10.525 -7.863 -17.017 1.00 82.31 99 HIS A O 1
ATOM 773 N N . LYS A 1 100 ? 10.310 -9.394 -18.651 1.00 73.00 100 LYS A N 1
ATOM 774 C CA . LYS A 1 100 ? 11.060 -10.480 -17.984 1.00 73.00 100 LYS A CA 1
ATOM 775 C C . LYS A 1 100 ? 12.481 -10.122 -17.532 1.00 73.00 100 LYS A C 1
ATOM 777 O O . LYS A 1 100 ? 12.917 -10.650 -16.516 1.00 73.00 100 LYS A O 1
ATOM 782 N N . GLU A 1 101 ? 13.211 -9.310 -18.296 1.00 72.69 101 GLU A N 1
ATOM 783 C CA . GLU A 1 101 ? 14.608 -8.960 -17.975 1.00 72.69 101 GLU A CA 1
ATOM 784 C C . GLU A 1 101 ? 14.730 -7.640 -17.209 1.00 72.69 101 GLU A C 1
ATOM 786 O O . GLU A 1 101 ? 15.551 -7.542 -16.302 1.00 72.69 101 GLU A O 1
ATOM 791 N N . TYR A 1 102 ? 13.895 -6.650 -17.533 1.00 75.75 102 TYR A N 1
ATOM 792 C CA . TYR A 1 102 ? 13.940 -5.316 -16.932 1.00 75.75 102 TYR A CA 1
ATOM 793 C C . TYR A 1 102 ? 12.519 -4.795 -16.703 1.00 75.75 102 TYR A C 1
ATOM 795 O O . TYR A 1 102 ? 11.988 -4.093 -17.564 1.00 75.75 102 TYR A O 1
ATOM 803 N N . PRO A 1 103 ? 11.869 -5.166 -15.585 1.00 82.56 103 PRO A N 1
ATOM 804 C CA . PRO A 1 103 ? 10.561 -4.629 -15.252 1.00 82.56 103 PRO A CA 1
ATOM 805 C C . PRO A 1 103 ? 10.647 -3.122 -15.020 1.00 82.56 103 PRO A C 1
ATOM 807 O O . PRO A 1 103 ? 11.402 -2.647 -14.170 1.00 82.56 103 PRO A O 1
ATOM 810 N N . GLU A 1 104 ? 9.875 -2.372 -15.803 1.00 87.12 104 GLU A N 1
ATOM 811 C CA . GLU A 1 104 ? 9.841 -0.919 -15.743 1.00 87.12 104 GLU A CA 1
ATOM 812 C C . GLU A 1 104 ? 8.672 -0.474 -14.866 1.00 87.12 104 GLU A C 1
ATOM 814 O O . GLU A 1 104 ? 7.501 -0.645 -15.191 1.00 87.12 104 GLU A O 1
ATOM 819 N N . PHE A 1 105 ? 8.997 0.103 -13.714 1.00 90.50 105 PHE A N 1
ATOM 820 C CA . PHE A 1 105 ? 8.001 0.620 -12.787 1.00 90.50 105 PHE A CA 1
ATOM 821 C C . PHE A 1 105 ? 7.938 2.136 -12.884 1.00 90.50 105 PHE A C 1
ATOM 823 O O . PHE A 1 105 ? 8.972 2.791 -12.760 1.00 90.50 105 PHE A O 1
ATOM 830 N N . SER A 1 106 ? 6.738 2.699 -13.022 1.00 90.69 106 SER A N 1
ATOM 831 C CA . SER A 1 106 ? 6.541 4.152 -12.931 1.00 90.69 106 SER A CA 1
ATOM 832 C C . SER A 1 106 ? 6.944 4.695 -11.549 1.00 90.69 106 SER A C 1
ATOM 834 O O . SER A 1 106 ? 6.721 4.025 -10.537 1.00 90.69 106 SER A O 1
ATOM 836 N N . ASP A 1 107 ? 7.495 5.912 -11.475 1.00 88.31 107 ASP A N 1
ATOM 837 C CA . ASP A 1 107 ? 7.861 6.544 -10.193 1.00 88.31 107 ASP A CA 1
ATOM 838 C C . ASP A 1 107 ? 6.686 6.625 -9.190 1.00 88.31 107 ASP A C 1
ATOM 840 O O . ASP A 1 107 ? 6.862 6.222 -8.034 1.00 88.31 107 ASP A O 1
ATOM 844 N N . PRO A 1 108 ? 5.451 7.001 -9.596 1.00 90.56 108 PRO A N 1
ATOM 845 C CA . PRO A 1 108 ? 4.296 6.974 -8.697 1.00 90.56 108 PRO A CA 1
ATOM 846 C C . PRO A 1 108 ? 4.022 5.591 -8.096 1.00 90.56 108 PRO A C 1
ATOM 848 O O . PRO A 1 108 ? 3.682 5.487 -6.915 1.00 90.56 108 PRO A O 1
ATOM 851 N N . PHE A 1 109 ? 4.204 4.523 -8.881 1.00 94.69 109 PHE A N 1
ATOM 852 C CA . PHE A 1 109 ? 4.074 3.159 -8.378 1.00 94.69 109 PHE A CA 1
ATOM 853 C C . PHE A 1 109 ? 5.200 2.800 -7.409 1.00 94.69 109 PHE A C 1
ATOM 855 O O . PHE A 1 109 ? 4.913 2.241 -6.354 1.00 94.69 109 PHE A O 1
ATOM 862 N N . ARG A 1 110 ? 6.458 3.149 -7.714 1.00 92.75 110 ARG A N 1
ATOM 863 C CA . ARG A 1 110 ? 7.596 2.898 -6.808 1.00 92.75 110 ARG A CA 1
ATOM 864 C C . ARG A 1 110 ? 7.354 3.550 -5.447 1.00 92.75 110 ARG A C 1
ATOM 866 O O . ARG A 1 110 ? 7.472 2.885 -4.420 1.00 92.75 110 ARG A O 1
ATOM 873 N N . ARG A 1 111 ? 6.946 4.825 -5.422 1.00 92.50 111 ARG A N 1
ATOM 874 C CA . ARG A 1 111 ? 6.613 5.538 -4.174 1.00 92.50 111 ARG A CA 1
ATOM 875 C C . ARG A 1 111 ? 5.492 4.842 -3.410 1.00 92.50 111 ARG A C 1
ATOM 877 O O . ARG A 1 111 ? 5.640 4.586 -2.217 1.00 92.50 111 ARG A O 1
ATOM 884 N N . LEU A 1 112 ? 4.395 4.511 -4.094 1.00 94.88 112 LEU A N 1
ATOM 885 C CA . LEU A 1 112 ? 3.260 3.835 -3.471 1.00 94.88 112 LEU A CA 1
ATOM 886 C C . LEU A 1 112 ? 3.657 2.473 -2.897 1.00 94.88 112 LEU A C 1
ATOM 888 O O . LEU A 1 112 ? 3.332 2.188 -1.749 1.00 94.88 112 LEU A O 1
ATOM 892 N N . PHE A 1 113 ? 4.379 1.660 -3.669 1.00 95.44 113 PHE A N 1
ATOM 893 C CA . PHE A 1 113 ? 4.828 0.332 -3.265 1.00 95.44 113 PHE A CA 1
ATOM 894 C C . PHE A 1 113 ? 5.589 0.392 -1.943 1.00 95.44 113 PHE A C 1
ATOM 896 O O . PHE A 1 113 ? 5.240 -0.319 -1.004 1.00 95.44 113 PHE A O 1
ATOM 903 N N . TRP A 1 114 ? 6.580 1.280 -1.835 1.00 93.88 114 TRP A N 1
ATOM 904 C CA . TRP A 1 114 ? 7.386 1.383 -0.622 1.00 93.88 114 TRP A CA 1
ATOM 905 C C . TRP A 1 114 ? 6.612 1.976 0.559 1.00 93.88 114 TRP A C 1
ATOM 907 O O . TRP A 1 114 ? 6.782 1.511 1.684 1.00 93.88 114 TRP A O 1
ATOM 917 N N . VAL A 1 115 ? 5.704 2.930 0.328 1.00 93.50 115 VAL A N 1
ATOM 918 C CA . VAL A 1 115 ? 4.800 3.430 1.380 1.00 93.50 115 VAL A CA 1
ATOM 919 C C . VAL A 1 115 ? 3.909 2.308 1.911 1.00 93.50 115 VAL A C 1
ATOM 921 O O . VAL A 1 115 ? 3.780 2.139 3.123 1.00 93.50 115 VAL A O 1
ATOM 924 N N . VAL A 1 116 ? 3.300 1.520 1.028 1.00 95.31 116 VAL A N 1
ATOM 925 C CA . VAL A 1 116 ? 2.425 0.413 1.429 1.00 95.31 116 VAL A CA 1
ATOM 926 C C . VAL A 1 116 ? 3.228 -0.701 2.092 1.00 95.31 116 VAL A C 1
ATOM 928 O O . VAL A 1 116 ? 2.779 -1.235 3.098 1.00 95.31 116 VAL A O 1
ATOM 931 N N . TYR A 1 117 ? 4.429 -1.008 1.598 1.00 92.81 117 TYR A N 1
ATOM 932 C CA . TYR A 1 117 ? 5.311 -2.033 2.163 1.00 92.81 117 TYR A CA 1
ATOM 933 C C . TYR A 1 117 ? 5.706 -1.705 3.601 1.00 92.81 117 TYR A C 1
ATOM 935 O O . TYR A 1 117 ? 5.617 -2.560 4.481 1.00 92.81 117 TYR A O 1
ATOM 943 N N . VAL A 1 118 ? 6.105 -0.456 3.851 1.00 90.81 118 VAL A N 1
ATOM 944 C CA . VAL A 1 118 ? 6.465 0.029 5.187 1.00 90.81 118 VAL A CA 1
ATOM 945 C C . VAL A 1 118 ? 5.273 -0.075 6.133 1.00 90.81 118 VAL A C 1
ATOM 947 O O . VAL A 1 118 ? 5.422 -0.660 7.204 1.00 90.81 118 VAL A O 1
ATOM 950 N N . ASN A 1 119 ? 4.102 0.426 5.729 1.00 90.56 119 ASN A N 1
ATOM 951 C CA . ASN A 1 119 ? 2.914 0.410 6.583 1.00 90.56 119 ASN A CA 1
ATOM 952 C C . ASN A 1 119 ? 2.393 -1.015 6.826 1.00 90.56 119 ASN A C 1
ATOM 954 O O . ASN A 1 119 ? 2.111 -1.363 7.966 1.00 90.56 119 ASN A O 1
ATOM 958 N N . GLU A 1 120 ? 2.307 -1.870 5.800 1.00 91.25 120 GLU A N 1
ATOM 959 C CA . GLU A 1 120 ? 1.902 -3.274 5.981 1.00 91.25 120 GLU A CA 1
ATOM 960 C C . GLU A 1 120 ? 2.873 -4.009 6.915 1.00 91.25 120 GLU A C 1
ATOM 962 O O . GLU A 1 120 ? 2.442 -4.787 7.760 1.00 91.25 120 GLU A O 1
ATOM 967 N N . SER A 1 121 ? 4.176 -3.730 6.814 1.00 87.69 121 SER A N 1
ATOM 968 C CA . SER A 1 121 ? 5.177 -4.323 7.708 1.00 87.69 121 SER A CA 1
ATOM 969 C C . SER A 1 121 ? 5.035 -3.842 9.155 1.00 87.69 121 SER A C 1
ATOM 971 O O . SER A 1 121 ? 5.226 -4.645 10.067 1.00 87.69 121 SER A O 1
ATOM 973 N N . ASP A 1 122 ? 4.683 -2.568 9.379 1.00 86.69 122 ASP A N 1
ATOM 974 C CA . ASP A 1 122 ? 4.375 -2.057 10.726 1.00 86.69 122 ASP A CA 1
ATOM 975 C C . ASP A 1 122 ? 3.196 -2.823 11.319 1.00 86.69 122 ASP A C 1
ATOM 977 O O . ASP A 1 122 ? 3.323 -3.424 12.388 1.00 86.69 122 ASP A O 1
ATOM 981 N N . PHE A 1 123 ? 2.091 -2.899 10.573 1.00 86.81 123 PHE A N 1
ATOM 982 C CA . PHE A 1 123 ? 0.913 -3.636 11.009 1.00 86.81 123 PHE A CA 1
ATOM 983 C C . PHE A 1 123 ? 1.206 -5.118 11.237 1.00 86.81 123 PHE A C 1
ATOM 985 O O . PHE A 1 123 ? 0.796 -5.638 12.263 1.00 86.81 123 PHE A O 1
ATOM 992 N N . ALA A 1 124 ? 1.975 -5.791 10.380 1.00 85.00 124 ALA A N 1
ATOM 993 C CA . ALA A 1 124 ? 2.331 -7.197 10.580 1.00 85.00 124 ALA A CA 1
ATOM 994 C C . ALA A 1 124 ? 3.190 -7.430 11.839 1.00 85.00 124 ALA A C 1
ATOM 996 O O . ALA A 1 124 ? 3.112 -8.497 12.451 1.00 85.00 124 ALA A O 1
ATOM 997 N N . SER A 1 125 ? 4.011 -6.447 12.228 1.00 82.06 125 SER A N 1
ATOM 998 C CA . SER A 1 125 ? 4.844 -6.524 13.434 1.00 82.06 125 SER A CA 1
ATOM 999 C C . SER A 1 125 ? 4.061 -6.271 14.729 1.00 82.06 125 SER A C 1
ATOM 1001 O O . SER A 1 125 ? 4.378 -6.864 15.761 1.00 82.06 125 SER A O 1
ATOM 1003 N N . GLU A 1 126 ? 3.022 -5.434 14.673 1.00 79.12 126 GLU A N 1
ATOM 1004 C CA . GLU A 1 126 ? 2.186 -5.067 15.824 1.00 79.12 126 GLU A CA 1
ATOM 1005 C C . GLU A 1 126 ? 0.941 -5.962 15.963 1.00 79.12 126 GLU A C 1
ATOM 1007 O O . GLU A 1 126 ? 0.502 -6.280 17.070 1.00 79.12 126 GLU A O 1
ATOM 1012 N N . PHE A 1 127 ? 0.386 -6.403 14.834 1.00 70.62 127 PHE A N 1
ATOM 1013 C CA . PHE A 1 127 ? -0.867 -7.134 14.699 1.00 70.62 127 PHE A CA 1
ATOM 1014 C C . PHE A 1 127 ? -0.657 -8.384 13.831 1.00 70.62 127 PHE A C 1
ATOM 1016 O O . PHE A 1 127 ? -0.697 -8.343 12.605 1.00 70.62 127 PHE A O 1
ATOM 1023 N N . SER A 1 128 ? -0.520 -9.554 14.457 1.00 64.50 128 SER A N 1
ATOM 1024 C CA . SER A 1 128 ? -0.467 -10.842 13.737 1.00 64.50 128 SER A CA 1
ATOM 1025 C C . SER A 1 128 ? -1.874 -11.346 13.359 1.00 64.50 128 SER A C 1
ATOM 1027 O O . SER A 1 128 ? -2.261 -12.471 13.673 1.00 64.50 128 SER A O 1
ATOM 1029 N N . LEU A 1 129 ? -2.701 -10.473 12.768 1.00 65.12 129 LEU A N 1
ATOM 1030 C CA . LEU A 1 129 ? -4.108 -10.763 12.449 1.00 65.12 129 LEU A CA 1
ATOM 1031 C C . LEU A 1 129 ? -4.276 -11.342 11.044 1.00 65.12 129 LEU A C 1
ATOM 1033 O O . LEU A 1 129 ? -5.010 -12.315 10.857 1.00 65.12 129 LEU A O 1
ATOM 1037 N N . THR A 1 130 ? -3.599 -10.757 10.057 1.00 68.62 130 THR A N 1
ATOM 1038 C CA . THR A 1 130 ? -3.680 -11.191 8.661 1.00 68.62 130 THR A CA 1
ATOM 1039 C C . THR A 1 130 ? -2.368 -11.804 8.190 1.00 68.62 130 THR A C 1
ATOM 1041 O O . THR A 1 130 ? -1.302 -11.242 8.444 1.00 68.62 130 THR A O 1
ATOM 1044 N N . PRO A 1 131 ? -2.417 -12.929 7.452 1.00 74.31 131 PRO A N 1
ATOM 1045 C CA . PRO A 1 131 ? -1.247 -13.436 6.751 1.00 74.31 131 PRO A CA 1
ATOM 1046 C C . PRO A 1 131 ? -0.663 -12.360 5.822 1.00 74.31 131 PRO A C 1
ATOM 1048 O O . PRO A 1 131 ? -1.428 -11.568 5.266 1.00 74.31 131 PRO A O 1
ATOM 1051 N N . PRO A 1 132 ? 0.659 -12.347 5.592 1.00 77.50 132 PRO A N 1
ATOM 1052 C CA . PRO A 1 132 ? 1.291 -11.353 4.730 1.00 77.50 132 PRO A CA 1
ATOM 1053 C C . PRO A 1 132 ? 0.681 -11.376 3.321 1.00 77.50 132 PRO A C 1
ATOM 1055 O O . PRO A 1 132 ? 0.456 -12.449 2.753 1.00 77.50 132 PRO A O 1
ATOM 1058 N N . SER A 1 133 ? 0.461 -10.203 2.707 1.00 86.19 133 SER A N 1
ATOM 1059 C CA . SER A 1 133 ? -0.096 -10.109 1.341 1.00 86.19 133 SER A CA 1
ATOM 1060 C C . SER A 1 133 ? 0.769 -10.822 0.290 1.00 86.19 133 SER A C 1
ATOM 1062 O O . SER A 1 133 ? 0.303 -11.197 -0.796 1.00 86.19 133 SER A O 1
ATOM 1064 N N . GLY A 1 134 ? 2.050 -11.027 0.606 1.00 85.12 134 GLY A N 1
ATOM 1065 C CA . GLY A 1 134 ? 3.075 -11.537 -0.294 1.00 85.12 134 GLY A CA 1
ATOM 1066 C C . GLY A 1 134 ? 3.640 -10.461 -1.219 1.00 85.12 134 GLY A C 1
ATOM 1067 O O . GLY A 1 134 ? 4.290 -10.805 -2.203 1.00 85.12 134 GLY A O 1
ATOM 1068 N N . MET A 1 135 ? 3.387 -9.180 -0.935 1.00 90.06 135 MET A N 1
ATOM 1069 C CA . MET A 1 135 ? 4.035 -8.066 -1.627 1.00 90.06 135 MET A CA 1
ATOM 1070 C C . MET A 1 135 ? 5.554 -8.039 -1.380 1.00 90.06 135 MET A C 1
ATOM 1072 O O . MET A 1 135 ? 6.302 -7.658 -2.275 1.00 90.06 135 MET A O 1
ATOM 1076 N N . THR A 1 136 ? 6.020 -8.553 -0.235 1.00 88.19 136 THR A N 1
ATOM 1077 C CA . THR A 1 136 ? 7.446 -8.720 0.112 1.00 88.19 136 THR A CA 1
ATOM 1078 C C . THR A 1 136 ? 8.250 -9.486 -0.939 1.00 88.19 136 THR A C 1
ATOM 1080 O O . THR A 1 136 ? 9.433 -9.234 -1.104 1.00 88.19 136 THR A O 1
ATOM 1083 N N . LEU A 1 137 ? 7.615 -10.364 -1.724 1.00 89.50 137 LEU A N 1
ATOM 1084 C CA . LEU A 1 137 ? 8.282 -11.089 -2.815 1.00 89.50 137 LEU A CA 1
ATOM 1085 C C . LEU A 1 137 ? 8.822 -10.168 -3.921 1.00 89.50 137 LEU A C 1
ATOM 1087 O O . LEU A 1 137 ? 9.656 -10.591 -4.715 1.00 89.50 137 LEU A O 1
ATOM 1091 N N . PHE A 1 138 ? 8.330 -8.931 -3.993 1.00 90.81 138 PHE A N 1
ATOM 1092 C CA . PHE A 1 138 ? 8.710 -7.947 -5.001 1.00 90.81 138 PHE A CA 1
ATOM 1093 C C . PHE A 1 138 ? 9.665 -6.875 -4.452 1.00 90.81 138 PHE A C 1
ATOM 1095 O O . PHE A 1 138 ? 10.028 -5.965 -5.192 1.00 90.81 138 PHE A O 1
ATOM 1102 N N . GLU A 1 139 ? 10.117 -6.986 -3.194 1.00 89.25 139 GLU A N 1
ATOM 1103 C CA . GLU A 1 139 ? 11.032 -6.012 -2.568 1.00 89.25 139 GLU A CA 1
ATOM 1104 C C . GLU A 1 139 ? 12.406 -5.934 -3.258 1.00 89.25 139 GLU A C 1
ATOM 1106 O O . GLU A 1 139 ? 13.094 -4.916 -3.184 1.00 89.25 139 GLU A O 1
ATOM 1111 N N . ASP A 1 140 ? 12.816 -7.025 -3.908 1.00 87.62 140 ASP A N 1
ATOM 1112 C CA . ASP A 1 140 ? 14.083 -7.134 -4.640 1.00 87.62 140 ASP A CA 1
ATOM 1113 C C . ASP A 1 140 ? 13.969 -6.600 -6.070 1.00 87.62 140 ASP A C 1
ATOM 1115 O O . ASP A 1 140 ? 14.980 -6.355 -6.723 1.00 87.62 140 ASP A O 1
ATOM 1119 N N . VAL A 1 141 ? 12.737 -6.456 -6.561 1.00 90.38 141 VAL A N 1
ATOM 1120 C CA . VAL A 1 141 ? 12.437 -6.194 -7.968 1.00 90.38 141 VAL A CA 1
ATOM 1121 C C . VAL A 1 141 ? 11.998 -4.751 -8.183 1.00 90.38 141 VAL A C 1
ATOM 1123 O O . VAL A 1 141 ? 12.369 -4.147 -9.186 1.00 90.38 141 VAL A O 1
ATOM 1126 N N . VAL A 1 142 ? 11.222 -4.186 -7.255 1.00 90.62 142 VAL A N 1
ATOM 1127 C CA . VAL A 1 142 ? 10.754 -2.799 -7.345 1.00 90.62 142 VAL A CA 1
ATOM 1128 C C . VAL A 1 142 ? 11.873 -1.851 -6.887 1.00 90.62 142 VAL A C 1
ATOM 1130 O O . VAL A 1 142 ? 12.286 -1.919 -5.728 1.00 90.62 142 VAL A O 1
ATOM 1133 N N . PRO A 1 143 ? 12.365 -0.941 -7.749 1.00 88.94 143 PRO A N 1
ATOM 1134 C CA . PRO A 1 143 ? 13.403 0.009 -7.372 1.00 88.94 143 PRO A CA 1
ATOM 1135 C C . PRO A 1 143 ? 12.908 0.993 -6.312 1.00 88.94 143 PRO A C 1
ATOM 1137 O O . PRO A 1 143 ? 11.713 1.289 -6.219 1.00 88.94 143 PRO A O 1
ATOM 1140 N N . TYR A 1 144 ? 13.835 1.564 -5.544 1.00 86.19 144 TYR A N 1
ATOM 1141 C CA . TYR A 1 144 ? 13.523 2.730 -4.722 1.00 86.19 144 TYR A CA 1
ATOM 1142 C C . TYR A 1 144 ? 13.118 3.922 -5.605 1.00 86.19 144 TYR A C 1
ATOM 1144 O O . TYR A 1 144 ? 13.616 4.047 -6.729 1.00 86.19 144 TYR A O 1
ATOM 1152 N N . PRO A 1 145 ? 12.212 4.794 -5.128 1.00 84.25 145 PRO A N 1
ATOM 1153 C CA . PRO A 1 145 ? 11.866 6.010 -5.849 1.00 84.25 145 PRO A CA 1
ATOM 1154 C C . PRO A 1 145 ? 13.105 6.903 -5.968 1.00 84.25 145 PRO A C 1
ATOM 1156 O O . PRO A 1 145 ? 13.833 7.091 -4.989 1.00 84.25 145 PRO A O 1
ATOM 1159 N N . SER A 1 146 ? 13.356 7.418 -7.171 1.00 75.38 146 SER A N 1
ATOM 1160 C CA . SER A 1 146 ? 14.496 8.295 -7.441 1.00 75.38 146 SER A CA 1
ATOM 1161 C C . SER A 1 146 ? 14.063 9.757 -7.309 1.00 75.38 146 SER A C 1
ATOM 1163 O O . SER A 1 146 ? 12.998 10.112 -7.815 1.00 75.38 146 SER A O 1
ATOM 1165 N N . PRO A 1 147 ? 14.866 10.626 -6.674 1.00 63.78 147 PRO A N 1
ATOM 1166 C CA . PRO A 1 147 ? 14.616 12.066 -6.687 1.00 63.78 147 PRO A CA 1
ATOM 1167 C C . PRO A 1 147 ? 14.782 12.700 -8.085 1.00 63.78 147 PRO A C 1
ATOM 1169 O O . PRO A 1 147 ? 14.249 13.782 -8.324 1.00 63.78 147 PRO A O 1
ATOM 1172 N N . ASP A 1 148 ? 15.472 12.027 -9.015 1.00 57.50 148 ASP A N 1
ATOM 1173 C CA . ASP A 1 148 ? 16.061 12.668 -10.202 1.00 57.50 148 ASP A CA 1
ATOM 1174 C C . ASP A 1 148 ? 15.305 12.427 -11.530 1.00 57.50 148 ASP A C 1
ATOM 1176 O O . ASP A 1 148 ? 15.723 12.910 -12.581 1.00 57.50 148 ASP A O 1
ATOM 1180 N N . GLU A 1 149 ? 14.177 11.706 -11.545 1.00 54.16 149 GLU A N 1
ATOM 1181 C CA . GLU A 1 149 ? 13.489 11.354 -12.809 1.00 54.16 149 GLU A CA 1
ATOM 1182 C C . GLU A 1 149 ? 12.666 12.499 -13.446 1.00 54.16 149 GLU A C 1
ATOM 1184 O O . GLU A 1 149 ? 12.049 12.302 -14.491 1.00 54.16 149 GLU A O 1
ATOM 1189 N N . ASN A 1 150 ? 12.700 13.719 -12.897 1.00 49.41 150 ASN A N 1
ATOM 1190 C CA . ASN A 1 150 ? 12.039 14.884 -13.508 1.00 49.41 150 ASN A CA 1
ATOM 1191 C C . ASN A 1 150 ? 12.915 15.670 -14.509 1.00 49.41 150 ASN A C 1
ATOM 1193 O O . ASN A 1 150 ? 12.447 16.663 -15.065 1.00 49.41 150 ASN A O 1
ATOM 1197 N N . ASP A 1 151 ? 14.150 15.232 -14.783 1.00 48.56 151 ASP A N 1
ATOM 1198 C CA . ASP A 1 151 ? 15.091 15.956 -15.659 1.00 48.56 151 ASP A CA 1
ATOM 1199 C C . ASP A 1 151 ? 15.114 15.494 -17.132 1.00 48.56 151 ASP A C 1
ATOM 1201 O O . ASP A 1 151 ? 15.931 15.962 -17.924 1.00 48.56 151 ASP A O 1
ATOM 1205 N N . SER A 1 152 ? 14.197 14.627 -17.573 1.00 48.84 152 SER A N 1
ATOM 1206 C CA . SER A 1 152 ? 14.195 14.121 -18.959 1.00 48.84 152 SER A CA 1
ATOM 1207 C C . SER A 1 152 ? 13.086 14.696 -19.851 1.00 48.84 152 SER A C 1
ATOM 1209 O O . SER A 1 152 ? 12.313 13.955 -20.450 1.00 48.84 152 SER A O 1
ATOM 1211 N N . ARG A 1 153 ? 13.052 16.033 -20.002 1.00 44.41 153 ARG A N 1
ATOM 1212 C CA . ARG A 1 153 ? 12.759 16.734 -21.281 1.00 44.41 153 ARG A CA 1
ATOM 1213 C C . ARG A 1 153 ? 12.848 18.261 -21.134 1.00 44.41 153 ARG A C 1
ATOM 1215 O O . ARG A 1 153 ? 11.838 18.948 -21.044 1.00 44.41 153 ARG A O 1
ATOM 1222 N N . MET A 1 154 ? 14.054 18.811 -21.189 1.00 44.97 154 MET A N 1
ATOM 1223 C CA . MET A 1 154 ? 14.246 20.141 -21.773 1.00 44.97 154 MET A CA 1
ATOM 1224 C C . MET A 1 154 ? 15.343 20.008 -22.818 1.00 44.97 154 MET A C 1
ATOM 1226 O O . MET A 1 154 ? 16.534 20.041 -22.522 1.00 44.97 154 MET A O 1
ATOM 1230 N N . ASP A 1 155 ? 14.872 19.736 -24.032 1.00 38.16 155 ASP A N 1
ATOM 1231 C CA . ASP A 1 155 ? 15.627 19.785 -25.274 1.00 38.16 155 ASP A CA 1
ATOM 1232 C C . ASP A 1 155 ? 16.364 21.130 -25.328 1.00 38.16 155 ASP A C 1
ATOM 1234 O O . ASP A 1 155 ? 15.759 22.197 -25.193 1.00 38.16 155 ASP A O 1
ATOM 1238 N N . TYR A 1 156 ? 17.683 21.084 -25.448 1.00 44.78 156 TYR A N 1
ATOM 1239 C CA . TYR A 1 156 ? 18.522 22.262 -25.613 1.00 44.78 156 TYR A CA 1
ATOM 1240 C C . TYR A 1 156 ? 18.334 22.773 -27.040 1.00 44.78 156 TYR A C 1
ATOM 1242 O O . TYR A 1 156 ? 19.071 22.378 -27.940 1.00 44.78 156 TYR A O 1
ATOM 1250 N N . ASP A 1 157 ? 17.356 23.656 -27.243 1.00 38.75 157 ASP A N 1
ATOM 1251 C CA . ASP A 1 157 ? 17.304 24.472 -28.451 1.00 38.75 157 ASP A CA 1
ATOM 1252 C C . ASP A 1 157 ? 17.913 25.850 -28.163 1.00 38.75 157 ASP A C 1
ATOM 1254 O O . ASP A 1 157 ? 17.428 26.648 -27.355 1.00 38.75 157 ASP A O 1
ATOM 1258 N N . ILE A 1 158 ? 19.061 26.088 -28.790 1.00 48.97 158 ILE A N 1
ATOM 1259 C CA . ILE A 1 158 ? 19.814 27.336 -28.735 1.00 48.97 158 ILE A CA 1
ATOM 1260 C C . ILE A 1 158 ? 19.041 28.361 -29.573 1.00 48.97 158 ILE A C 1
ATOM 1262 O O . ILE A 1 158 ? 19.120 28.354 -30.798 1.00 48.97 158 ILE A O 1
ATOM 1266 N N . GLY A 1 159 ? 18.303 29.260 -28.917 1.00 39.75 159 GLY A N 1
ATOM 1267 C CA . GLY A 1 159 ? 17.477 30.260 -29.600 1.00 39.75 159 GLY A CA 1
ATOM 1268 C C . GLY A 1 159 ? 17.238 31.536 -28.792 1.00 39.75 159 GLY A C 1
ATOM 1269 O O . GLY A 1 159 ? 16.208 31.681 -28.149 1.00 39.75 159 GLY A O 1
ATOM 1270 N N . LEU A 1 160 ? 18.228 32.430 -28.840 1.00 48.75 160 LEU A N 1
ATOM 1271 C CA . LEU A 1 160 ? 18.191 33.901 -28.767 1.00 48.75 160 LEU A CA 1
ATOM 1272 C C . LEU A 1 160 ? 16.927 34.611 -28.193 1.00 48.75 160 LEU A C 1
ATOM 1274 O O . LEU A 1 160 ? 15.863 34.625 -28.805 1.00 48.75 160 LEU A O 1
ATOM 1278 N N . ASP A 1 161 ? 17.149 35.327 -27.081 1.00 47.53 161 ASP A N 1
ATOM 1279 C CA . ASP A 1 161 ? 16.431 36.502 -26.547 1.00 47.53 161 ASP A CA 1
ATOM 1280 C C . ASP A 1 161 ? 14.922 36.421 -26.223 1.00 47.53 161 ASP A C 1
ATOM 1282 O O . ASP A 1 161 ? 14.051 36.746 -27.034 1.00 47.53 161 ASP A O 1
ATOM 1286 N N . LYS A 1 162 ? 14.603 36.210 -24.933 1.00 36.12 162 LYS A N 1
ATOM 1287 C CA . LYS A 1 162 ? 13.381 36.763 -24.314 1.00 36.12 162 LYS A CA 1
ATOM 1288 C C . LYS A 1 162 ? 13.563 37.010 -22.802 1.00 36.12 162 LYS A C 1
ATOM 1290 O O . LYS A 1 162 ? 14.119 36.148 -22.125 1.00 36.12 162 LYS A O 1
ATOM 1295 N N . PRO A 1 163 ? 13.138 38.170 -22.254 1.00 39.66 163 PRO A N 1
ATOM 1296 C CA . PRO A 1 163 ? 13.439 38.560 -20.872 1.00 39.66 163 PRO A CA 1
ATOM 1297 C C . PRO A 1 163 ? 12.631 37.753 -19.838 1.00 39.66 163 PRO A C 1
ATOM 1299 O O . PRO A 1 163 ? 11.515 37.319 -20.140 1.00 39.66 163 PRO A O 1
ATOM 1302 N N . PRO A 1 164 ? 13.148 37.579 -18.603 1.00 40.69 164 PRO A N 1
ATOM 1303 C CA . PRO A 1 164 ? 12.505 36.751 -17.594 1.00 40.69 164 PRO A CA 1
ATOM 1304 C C . PRO A 1 164 ? 11.350 37.513 -16.938 1.00 40.69 164 PRO A C 1
ATOM 1306 O O . PRO A 1 164 ? 11.555 38.507 -16.244 1.00 40.69 164 PRO A O 1
ATOM 1309 N N . MET A 1 165 ? 10.122 37.027 -17.120 1.00 34.72 165 MET A N 1
ATOM 1310 C CA . MET A 1 165 ? 9.013 37.367 -16.231 1.00 34.72 165 MET A CA 1
ATOM 1311 C C . MET A 1 165 ? 8.920 36.275 -15.165 1.00 34.72 165 MET A C 1
ATOM 1313 O O . MET A 1 165 ? 8.272 35.246 -15.348 1.00 34.72 165 MET A O 1
ATOM 1317 N N . SER A 1 166 ? 9.627 36.497 -14.059 1.00 43.94 166 SER A N 1
ATOM 1318 C CA . SER A 1 166 ? 9.627 35.624 -12.888 1.00 43.94 166 SER A CA 1
ATOM 1319 C C . SER A 1 166 ? 8.255 35.628 -12.215 1.00 43.94 166 SER A C 1
ATOM 1321 O O . SER A 1 166 ? 7.901 36.559 -11.497 1.00 43.94 166 SER A O 1
ATOM 1323 N N . THR A 1 167 ? 7.497 34.557 -12.430 1.00 45.12 167 THR A N 1
ATOM 1324 C CA . THR A 1 167 ? 6.373 34.140 -11.577 1.00 45.12 167 THR A CA 1
ATOM 1325 C C . THR A 1 167 ? 6.525 32.655 -11.247 1.00 45.12 167 THR A C 1
ATOM 1327 O O . THR A 1 167 ? 5.634 31.848 -11.475 1.00 45.12 167 THR A O 1
ATOM 1330 N N . SER A 1 168 ? 7.694 32.257 -10.740 1.00 41.25 168 SER A N 1
ATOM 1331 C CA . SER A 1 168 ? 7.884 30.908 -10.208 1.00 41.25 168 SER A CA 1
ATOM 1332 C C . SER A 1 168 ? 7.520 30.892 -8.725 1.00 41.25 168 SER A C 1
ATOM 1334 O O . SER A 1 168 ? 8.163 31.550 -7.905 1.00 41.25 168 SER A O 1
ATOM 1336 N N . LEU A 1 169 ? 6.467 30.136 -8.412 1.00 52.03 169 LEU A N 1
ATOM 1337 C CA . LEU A 1 169 ? 6.150 29.602 -7.087 1.00 52.03 169 LEU A CA 1
ATOM 1338 C C . LEU A 1 169 ? 7.403 29.003 -6.410 1.00 52.03 169 LEU A C 1
ATOM 1340 O O . LEU A 1 169 ? 8.327 28.593 -7.116 1.00 52.03 169 LEU A O 1
ATOM 1344 N N . PRO A 1 170 ? 7.456 28.947 -5.065 1.00 48.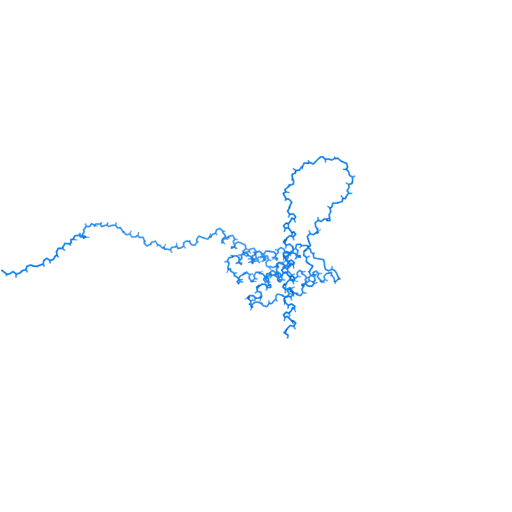56 170 PRO A N 1
ATOM 1345 C CA . PRO A 1 170 ? 8.616 28.428 -4.355 1.00 48.56 170 PRO A CA 1
ATOM 1346 C C . PRO A 1 170 ? 8.898 26.978 -4.762 1.00 48.56 170 PRO A C 1
ATOM 1348 O O . PRO A 1 170 ? 8.008 26.130 -4.771 1.00 48.56 170 PRO A O 1
ATOM 1351 N N . ASP A 1 171 ? 10.159 26.750 -5.113 1.00 49.25 171 ASP A N 1
ATOM 1352 C CA . ASP A 1 171 ? 10.745 25.508 -5.603 1.00 49.25 171 ASP A CA 1
ATOM 1353 C C . ASP A 1 171 ? 10.474 24.354 -4.614 1.00 49.25 171 ASP A C 1
ATOM 1355 O O . ASP A 1 171 ? 11.042 24.300 -3.523 1.00 49.25 171 ASP A O 1
ATOM 1359 N N . SER A 1 172 ? 9.560 23.444 -4.960 1.00 52.66 172 SER A N 1
ATOM 1360 C CA . SER A 1 172 ? 9.123 22.315 -4.116 1.00 52.66 172 SER A CA 1
ATOM 1361 C C . SER A 1 172 ? 10.145 21.168 -4.019 1.00 52.66 172 SER A C 1
ATOM 1363 O O . SER A 1 172 ? 9.958 20.230 -3.245 1.00 52.66 172 SER A O 1
ATOM 1365 N N . ARG A 1 173 ? 11.268 21.277 -4.741 1.00 51.72 173 ARG A N 1
ATOM 1366 C CA . ARG A 1 173 ? 12.345 20.275 -4.861 1.00 51.72 173 ARG A CA 1
ATOM 1367 C C . ARG A 1 173 ? 12.936 19.737 -3.541 1.00 51.72 173 ARG A C 1
ATOM 1369 O O . ARG A 1 173 ? 13.247 18.549 -3.494 1.00 51.72 173 ARG A O 1
ATOM 1376 N N . PRO A 1 174 ? 13.102 20.518 -2.451 1.00 53.62 174 PRO A N 1
ATOM 1377 C CA . PRO A 1 174 ? 13.726 19.997 -1.228 1.00 53.62 174 PRO A CA 1
ATOM 1378 C C . PRO A 1 174 ? 12.884 18.933 -0.507 1.00 53.62 174 PRO A C 1
ATOM 1380 O O . PRO A 1 174 ? 13.431 18.032 0.130 1.00 53.62 174 PRO A O 1
ATOM 1383 N N . TYR A 1 175 ? 11.555 19.037 -0.598 1.00 52.09 175 TYR A N 1
ATOM 1384 C CA . TYR A 1 175 ? 10.628 18.176 0.141 1.00 52.09 175 TYR A CA 1
ATOM 1385 C C . TYR A 1 175 ? 10.422 16.818 -0.540 1.00 52.09 175 TYR A C 1
ATOM 1387 O O . TYR A 1 175 ? 10.297 15.800 0.147 1.00 52.09 175 TYR A O 1
ATOM 1395 N N . ASP A 1 176 ? 10.467 16.775 -1.872 1.00 55.62 176 ASP A N 1
ATOM 1396 C CA . ASP A 1 176 ? 10.364 15.526 -2.633 1.00 55.62 176 ASP A CA 1
ATOM 1397 C C . ASP A 1 176 ? 11.558 14.600 -2.352 1.00 55.62 176 ASP A C 1
ATOM 1399 O O . ASP A 1 176 ? 11.377 13.412 -2.064 1.00 55.62 176 ASP A O 1
ATOM 1403 N N . ASN A 1 177 ? 12.767 15.167 -2.305 1.00 58.69 177 ASN A N 1
ATOM 1404 C CA . ASN A 1 177 ? 13.997 14.427 -2.014 1.00 58.69 177 ASN A CA 1
ATOM 1405 C C . ASN A 1 177 ? 14.015 13.877 -0.584 1.00 58.69 177 ASN A C 1
ATOM 1407 O O . ASN A 1 177 ? 14.458 12.751 -0.352 1.00 58.69 177 ASN A O 1
ATOM 1411 N N . PHE A 1 178 ? 13.499 14.647 0.379 1.00 66.69 178 PHE A N 1
ATOM 1412 C CA . PHE A 1 178 ? 13.411 14.211 1.771 1.00 66.69 178 PHE A CA 1
ATOM 1413 C C . PHE A 1 178 ? 12.432 13.045 1.943 1.00 66.69 178 PHE A C 1
ATOM 1415 O O . PHE A 1 178 ? 12.735 12.076 2.638 1.00 66.69 178 PHE A O 1
ATOM 1422 N N . THR A 1 179 ? 11.282 13.103 1.269 1.00 66.62 179 THR A N 1
ATOM 1423 C CA . THR A 1 179 ? 10.251 12.064 1.379 1.00 66.62 179 THR A CA 1
ATOM 1424 C C . THR A 1 179 ? 10.730 10.747 0.759 1.00 66.62 179 THR A C 1
ATOM 1426 O O . THR A 1 179 ? 10.601 9.690 1.379 1.00 66.62 179 THR A O 1
ATOM 1429 N N . ALA A 1 180 ? 11.363 10.800 -0.420 1.00 66.38 180 ALA A N 1
ATOM 1430 C CA . ALA A 1 180 ? 11.974 9.630 -1.055 1.00 66.38 180 ALA A CA 1
ATOM 1431 C C . ALA A 1 180 ? 13.098 9.024 -0.193 1.00 66.38 180 ALA A C 1
ATOM 1433 O O . ALA A 1 180 ? 13.154 7.806 -0.006 1.00 66.38 180 ALA A O 1
ATOM 1434 N N . PHE A 1 181 ? 13.949 9.869 0.400 1.00 72.56 181 PHE A N 1
ATOM 1435 C CA . PHE A 1 181 ? 15.008 9.437 1.311 1.00 72.56 181 PHE A CA 1
ATOM 1436 C C . PHE A 1 181 ? 14.460 8.759 2.571 1.00 72.56 181 PHE A C 1
ATOM 1438 O O . PHE A 1 181 ? 14.965 7.709 2.974 1.00 72.56 181 PHE A O 1
ATOM 1445 N N . GLN A 1 182 ? 13.425 9.331 3.189 1.00 79.94 182 GLN A N 1
ATOM 1446 C CA . GLN A 1 182 ? 12.800 8.768 4.382 1.00 79.94 182 GLN A CA 1
ATOM 1447 C C . GLN A 1 182 ? 12.201 7.392 4.078 1.00 79.94 182 GLN A C 1
ATOM 1449 O O . GLN A 1 182 ? 12.491 6.430 4.786 1.00 79.94 182 GLN A O 1
ATOM 1454 N N . VAL A 1 183 ? 11.428 7.281 2.994 1.00 73.31 183 VAL A N 1
ATOM 1455 C CA . VAL A 1 183 ? 10.818 6.014 2.567 1.00 73.31 183 VAL A CA 1
ATOM 1456 C C . VAL A 1 183 ? 11.889 4.961 2.279 1.00 73.31 183 VAL A C 1
ATOM 1458 O O . VAL A 1 183 ? 11.794 3.844 2.791 1.00 73.31 183 VAL A O 1
ATOM 1461 N N . SER A 1 184 ? 12.932 5.314 1.523 1.00 69.62 184 SER A N 1
ATOM 1462 C CA . SER A 1 184 ? 14.037 4.406 1.195 1.00 69.62 184 SER A CA 1
ATOM 1463 C C . SER A 1 184 ? 14.785 3.941 2.448 1.00 69.62 184 SER A C 1
ATOM 1465 O O . SER A 1 184 ? 14.975 2.743 2.658 1.00 69.62 184 SER A O 1
ATOM 1467 N N . THR A 1 185 ? 15.120 4.866 3.350 1.00 73.44 185 THR A N 1
ATOM 1468 C CA . THR A 1 185 ? 15.862 4.565 4.582 1.00 73.44 185 THR A CA 1
ATOM 1469 C C . THR A 1 185 ? 15.044 3.698 5.539 1.00 73.44 185 THR A C 1
ATOM 1471 O O . THR A 1 185 ? 15.534 2.674 6.018 1.00 73.44 185 THR A O 1
ATOM 1474 N N . SER A 1 186 ? 13.783 4.060 5.796 1.00 77.06 186 SER A N 1
ATOM 1475 C CA . SER A 1 186 ? 12.881 3.271 6.643 1.00 77.06 186 SER A CA 1
ATOM 1476 C C . SER A 1 186 ? 12.665 1.863 6.086 1.00 77.06 186 SER A C 1
ATOM 1478 O O . SER A 1 186 ? 12.632 0.901 6.855 1.00 77.06 186 SER A O 1
ATOM 1480 N N . SER A 1 187 ? 12.573 1.727 4.761 1.00 70.00 187 SER A N 1
ATOM 1481 C CA . SER A 1 187 ? 12.439 0.432 4.090 1.00 70.00 187 SER A CA 1
ATOM 1482 C C . SER A 1 187 ? 13.720 -0.402 4.181 1.00 70.00 187 SER A C 1
ATOM 1484 O O . SER A 1 187 ? 13.664 -1.579 4.537 1.00 70.00 187 SER A O 1
ATOM 1486 N N . ALA A 1 188 ? 14.885 0.204 3.937 1.00 70.56 188 ALA A N 1
ATOM 1487 C CA . ALA A 1 188 ? 16.179 -0.470 4.009 1.00 70.56 188 ALA A CA 1
ATOM 1488 C C . ALA A 1 188 ? 16.488 -0.988 5.423 1.00 70.56 188 ALA A C 1
ATOM 1490 O O . ALA A 1 188 ? 16.948 -2.121 5.574 1.00 70.56 188 ALA A O 1
ATOM 1491 N N . ILE A 1 189 ? 16.187 -0.198 6.462 1.00 77.81 189 ILE A N 1
ATOM 1492 C CA . ILE A 1 189 ? 16.356 -0.609 7.865 1.00 77.81 189 ILE A CA 1
ATOM 1493 C C . ILE A 1 189 ? 15.471 -1.816 8.184 1.00 77.81 189 ILE A C 1
ATOM 1495 O O . ILE A 1 189 ? 15.958 -2.795 8.746 1.00 77.81 189 ILE A O 1
ATOM 1499 N N . ARG A 1 190 ? 14.190 -1.792 7.797 1.00 73.50 190 ARG A N 1
ATOM 1500 C CA . ARG A 1 190 ? 13.284 -2.934 8.021 1.00 73.50 190 ARG A CA 1
ATOM 1501 C C . ARG A 1 190 ? 13.762 -4.179 7.314 1.00 73.50 190 ARG A C 1
ATOM 1503 O O . ARG A 1 190 ? 13.810 -5.242 7.919 1.00 73.50 190 ARG A O 1
ATOM 1510 N N . ARG A 1 191 ? 14.162 -4.043 6.052 1.00 70.38 191 ARG A N 1
ATOM 1511 C CA . ARG A 1 191 ? 14.682 -5.160 5.271 1.00 70.38 191 ARG A CA 1
ATOM 1512 C C . ARG A 1 191 ? 15.926 -5.759 5.922 1.00 70.38 191 ARG A C 1
ATOM 1514 O O . ARG A 1 191 ? 16.040 -6.978 6.012 1.00 70.38 191 ARG A O 1
ATOM 1521 N N . PHE A 1 192 ? 16.820 -4.921 6.447 1.00 72.88 192 PHE A N 1
ATOM 1522 C CA . PHE A 1 192 ? 17.961 -5.376 7.236 1.00 72.88 192 PHE A CA 1
ATOM 1523 C C . PHE A 1 192 ? 17.528 -6.130 8.501 1.00 72.88 192 PHE A C 1
ATOM 1525 O O . PHE A 1 192 ? 18.018 -7.233 8.737 1.00 72.88 192 PHE A O 1
ATOM 1532 N N . ILE A 1 193 ? 16.593 -5.583 9.284 1.00 74.94 193 ILE A N 1
ATOM 1533 C CA . ILE A 1 193 ? 16.097 -6.212 10.518 1.00 74.94 193 ILE A CA 1
ATOM 1534 C C . ILE A 1 193 ? 15.443 -7.563 10.217 1.00 74.94 193 ILE A C 1
ATOM 1536 O O . ILE A 1 193 ? 15.811 -8.557 10.844 1.00 74.94 193 ILE A O 1
ATOM 1540 N N . ASN A 1 194 ? 14.542 -7.618 9.233 1.00 69.31 194 ASN A N 1
ATOM 1541 C CA . ASN A 1 194 ? 13.844 -8.836 8.813 1.00 69.31 194 ASN A CA 1
ATOM 1542 C C . ASN A 1 194 ? 14.834 -9.902 8.327 1.00 69.31 194 ASN A C 1
ATOM 1544 O O . ASN A 1 194 ? 14.723 -11.073 8.684 1.00 69.31 194 ASN A O 1
ATOM 1548 N N . ARG A 1 195 ? 15.853 -9.503 7.556 1.00 67.50 195 ARG A N 1
ATOM 1549 C CA . ARG A 1 195 ? 16.889 -10.422 7.071 1.00 67.50 195 ARG A CA 1
ATOM 1550 C C . ARG A 1 195 ? 17.808 -10.907 8.189 1.00 67.50 195 ARG A C 1
ATOM 1552 O O . ARG A 1 195 ? 18.195 -12.069 8.178 1.00 67.50 195 ARG A O 1
ATOM 1559 N N . ALA A 1 196 ? 18.148 -10.052 9.151 1.00 66.25 196 ALA A N 1
ATOM 1560 C CA . ALA A 1 196 ? 18.944 -10.445 10.307 1.00 66.25 196 ALA A CA 1
ATOM 1561 C C . ALA A 1 196 ? 18.179 -11.442 11.188 1.00 66.25 196 ALA A C 1
ATOM 1563 O O . ALA A 1 196 ? 18.715 -12.490 11.528 1.00 66.25 196 ALA A O 1
ATOM 1564 N N . THR A 1 197 ? 16.910 -11.168 11.500 1.00 62.16 197 THR A N 1
ATOM 1565 C CA . THR A 1 197 ? 16.077 -12.072 12.314 1.00 62.16 197 THR A CA 1
ATOM 1566 C C . THR A 1 197 ? 15.790 -13.403 11.624 1.00 62.16 197 THR A C 1
ATOM 1568 O O . THR A 1 197 ? 15.797 -14.429 12.296 1.00 62.16 197 THR A O 1
ATOM 1571 N N . ALA A 1 198 ? 15.636 -13.425 10.297 1.00 58.03 198 ALA A N 1
ATOM 1572 C CA . ALA A 1 198 ? 15.470 -14.664 9.533 1.00 58.03 198 ALA A CA 1
ATOM 1573 C C . ALA A 1 198 ? 16.722 -15.568 9.501 1.00 58.03 198 ALA A C 1
ATOM 1575 O O . ALA A 1 198 ? 16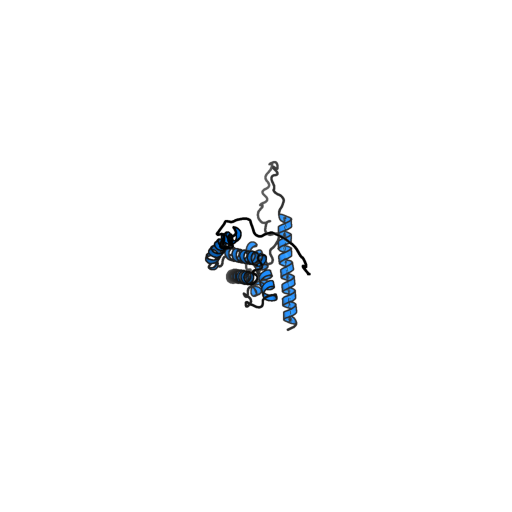.598 -16.742 9.181 1.00 58.03 198 ALA A O 1
ATOM 1576 N N . VAL A 1 199 ? 17.918 -15.043 9.801 1.00 56.47 199 VAL A N 1
ATOM 1577 C CA . VAL A 1 199 ? 19.177 -15.821 9.861 1.00 56.47 199 VAL A CA 1
ATOM 1578 C C . VAL A 1 199 ? 19.434 -16.399 11.261 1.00 56.47 199 VAL A C 1
ATOM 1580 O O . VAL A 1 199 ? 20.233 -17.321 11.408 1.00 56.47 199 VAL A O 1
ATOM 1583 N N . PHE A 1 200 ? 18.766 -15.875 12.294 1.00 48.94 200 PHE A N 1
ATOM 1584 C CA . PHE A 1 200 ? 18.908 -16.334 13.682 1.00 48.94 200 PHE A CA 1
ATOM 1585 C C . PHE A 1 200 ? 17.859 -17.379 14.114 1.00 48.94 200 PHE A C 1
ATOM 1587 O O . PHE A 1 200 ? 17.871 -17.794 15.274 1.00 48.94 200 PHE A O 1
ATOM 1594 N N . LEU A 1 201 ? 16.988 -17.813 13.198 1.00 42.19 201 LEU A N 1
ATOM 1595 C CA . LEU A 1 201 ? 16.027 -18.915 13.347 1.00 42.19 201 LEU A CA 1
ATOM 1596 C C . LEU A 1 201 ? 16.401 -20.061 12.402 1.00 42.19 201 LEU A C 1
ATOM 1598 O O . LEU A 1 201 ? 16.262 -21.227 12.834 1.00 42.19 201 LEU A O 1
#

Radius of gyration: 31.75 Å; chains: 1; bounding box: 66×58×117 Å

Secondary structure (DSSP, 8-state):
---------------------------------HHHHHHHHHHHHHHHHTT--SHHHHHHHHHHHHHHHHTT-HHHHHHHHHHHHHHHHHHHHHHHHH-SSS----HHHHHHHHHHHHHHHHHHHH-TTS---SGGGGTTTSPPPPTTTT-S--------------------HHHHHHHHHHHHHHHHHHHHHHHHHHH--